Protein AF-A0A7V3FSL2-F1 (afdb_monomer_lite)

Sequence (256 aa):
MKLTPLDIHHKEFRHSLRGYAEEEVDQFLDEVADEFERLFKENIDLSERLEAANQKVNEFELQRQTINNTLMAAQRSAEDITERAGKEAADVLREAETKAKEIIHNALSKKQQVANELIRIKQAEEQFRASYRTLLEGNLRSISEVSLPADVDVLLGETNEGVVGDVSVRPTAEPVYTAPVPAPVAAPEPQAAEPTGAGEPEQGAQATTVSSVAFGEVAEPELPAGVTLVEPSEFSLPTFEVLGERDEDDEIEEID

Radius of gyration: 61.78 Å; chains: 1; bounding box: 138×73×160 Å

Structure (mmCIF, N/CA/C/O backbone):
data_AF-A0A7V3FSL2-F1
#
_entry.id   AF-A0A7V3FSL2-F1
#
loop_
_atom_site.group_PDB
_atom_site.id
_atom_site.type_symbol
_atom_site.label_atom_id
_atom_site.label_alt_id
_atom_site.label_comp_id
_atom_site.label_asym_id
_atom_site.label_entity_id
_atom_site.label_seq_id
_atom_site.pdbx_PDB_ins_code
_atom_site.Cartn_x
_atom_site.Cartn_y
_atom_site.Cartn_z
_atom_site.occupancy
_atom_site.B_iso_or_equiv
_atom_site.auth_seq_id
_atom_site.auth_comp_id
_atom_site.auth_asym_id
_atom_site.auth_atom_id
_atom_site.pdbx_PDB_model_num
ATOM 1 N N . MET A 1 1 ? -29.396 6.975 50.760 1.00 55.56 1 MET A N 1
ATOM 2 C CA . MET A 1 1 ? -30.808 6.739 51.153 1.00 55.56 1 MET A CA 1
ATOM 3 C C . MET A 1 1 ? -31.104 7.461 52.465 1.00 55.56 1 MET A C 1
ATOM 5 O O . MET A 1 1 ? -30.155 7.851 53.130 1.00 55.56 1 MET A O 1
ATOM 9 N N . LYS A 1 2 ? -32.384 7.689 52.805 1.00 69.38 2 LYS A N 1
ATOM 10 C CA . LYS A 1 2 ? -32.812 8.393 54.037 1.00 69.38 2 LYS A CA 1
ATOM 11 C C . LYS A 1 2 ? -33.098 7.471 55.236 1.00 69.38 2 LYS A C 1
ATOM 13 O O . LYS A 1 2 ? -33.299 7.993 56.323 1.00 69.38 2 LYS A O 1
ATOM 18 N N . LEU A 1 3 ? -33.142 6.154 55.031 1.00 77.69 3 LEU A N 1
ATOM 19 C CA . LEU A 1 3 ? -33.383 5.139 56.059 1.00 77.69 3 LEU A CA 1
ATOM 20 C C . LEU A 1 3 ? -32.569 3.884 55.707 1.00 77.69 3 LEU A C 1
ATOM 22 O O . LEU A 1 3 ? -32.468 3.549 54.523 1.00 77.69 3 LEU A O 1
ATOM 26 N N . THR A 1 4 ? -32.005 3.218 56.707 1.00 86.62 4 THR A N 1
ATOM 27 C CA . THR A 1 4 ? -31.310 1.925 56.605 1.00 86.62 4 THR A CA 1
ATOM 28 C C . THR A 1 4 ? -32.108 0.830 57.327 1.00 86.62 4 THR A C 1
ATOM 30 O O . THR A 1 4 ? -32.931 1.165 58.178 1.00 86.62 4 THR A O 1
ATOM 33 N N . PRO A 1 5 ? -31.880 -0.468 57.046 1.00 86.75 5 PRO A N 1
ATOM 34 C CA . PRO A 1 5 ? -32.514 -1.556 57.806 1.00 86.75 5 PRO A CA 1
ATOM 35 C C . PRO A 1 5 ? -32.271 -1.429 59.320 1.00 86.75 5 PRO A C 1
ATOM 37 O O . PRO A 1 5 ? -33.170 -1.624 60.133 1.00 86.75 5 PRO A O 1
ATOM 40 N N . LEU A 1 6 ? -31.073 -0.972 59.695 1.00 86.69 6 LEU A N 1
ATOM 41 C CA . LEU A 1 6 ? -30.692 -0.714 61.082 1.00 86.69 6 LEU A CA 1
ATOM 42 C C . LEU A 1 6 ? -31.503 0.429 61.715 1.00 86.69 6 LEU A C 1
ATOM 44 O O . LEU A 1 6 ? -31.787 0.394 62.910 1.00 86.69 6 LEU A O 1
ATOM 48 N N . ASP A 1 7 ? -31.890 1.434 60.926 1.00 88.62 7 ASP A N 1
ATOM 49 C CA . ASP A 1 7 ? -32.750 2.529 61.387 1.00 88.62 7 ASP A CA 1
ATOM 50 C C . ASP A 1 7 ? -34.205 2.079 61.596 1.00 88.62 7 ASP A C 1
ATOM 52 O O . ASP A 1 7 ? -34.934 2.743 62.331 1.00 88.62 7 ASP A O 1
ATOM 56 N N . ILE A 1 8 ? -34.632 0.987 60.946 1.00 88.12 8 ILE A N 1
ATOM 57 C CA . ILE A 1 8 ? -35.964 0.384 61.120 1.00 88.12 8 ILE A CA 1
ATOM 58 C C . ILE A 1 8 ? -35.997 -0.414 62.428 1.00 88.12 8 ILE A C 1
ATOM 60 O O . ILE A 1 8 ? -36.906 -0.201 63.224 1.00 88.12 8 ILE A O 1
ATOM 64 N N . HIS A 1 9 ? -34.969 -1.224 62.709 1.00 84.94 9 HIS A N 1
ATOM 65 C CA . HIS A 1 9 ? -34.866 -1.974 63.972 1.00 84.94 9 HIS A CA 1
ATOM 66 C C . HIS A 1 9 ? -34.793 -1.082 65.216 1.00 84.94 9 HIS A C 1
ATOM 68 O O . HIS A 1 9 ? -35.357 -1.412 66.252 1.00 84.94 9 HIS A O 1
ATOM 74 N N . HIS A 1 10 ? -34.104 0.058 65.140 1.00 86.44 10 HIS A N 1
ATOM 75 C CA . HIS A 1 10 ? -33.972 0.972 66.281 1.00 86.44 10 HIS A CA 1
ATOM 76 C C . HIS A 1 10 ? -35.087 2.028 66.340 1.00 86.44 10 HIS A C 1
ATOM 78 O O . HIS A 1 10 ? -34.942 3.058 67.009 1.00 86.44 10 HIS A O 1
ATOM 84 N N . LYS A 1 11 ? -36.183 1.842 65.595 1.00 87.81 11 LYS A N 1
ATOM 85 C CA . LYS A 1 11 ? -37.234 2.850 65.498 1.00 87.81 11 LYS A CA 1
ATOM 86 C C . LYS A 1 11 ? -38.190 2.784 66.685 1.00 87.81 11 LYS A C 1
ATOM 88 O O . LYS A 1 11 ? -39.127 2.002 66.695 1.00 87.81 11 LYS A O 1
ATOM 93 N N . GLU A 1 12 ? -38.036 3.710 67.625 1.00 85.38 12 GLU A N 1
ATOM 94 C CA . GLU A 1 12 ? -38.987 3.860 68.732 1.00 85.38 12 GLU A CA 1
ATOM 95 C C . GLU A 1 12 ? -40.171 4.776 68.369 1.00 85.38 12 GLU A C 1
ATOM 97 O O . GLU A 1 12 ? -40.003 5.873 67.810 1.00 85.38 12 GLU A O 1
ATOM 102 N N . PHE A 1 13 ? -41.385 4.351 68.732 1.00 87.56 13 PHE A N 1
ATOM 103 C CA . PHE A 1 13 ? -42.614 5.138 68.595 1.00 87.56 13 PHE A CA 1
ATOM 104 C C . PHE A 1 13 ? -43.101 5.670 69.950 1.00 87.56 13 PHE A C 1
ATOM 106 O O . PHE A 1 13 ? -42.832 5.116 71.008 1.00 87.56 13 PHE A O 1
ATOM 113 N N . ARG A 1 14 ? -43.849 6.782 69.935 1.00 85.81 14 ARG A N 1
ATOM 114 C CA . ARG A 1 14 ? -44.454 7.351 71.152 1.00 85.81 14 ARG A CA 1
ATOM 115 C C . ARG A 1 14 ? -45.755 6.624 71.499 1.00 85.81 14 ARG A C 1
ATOM 117 O O . ARG A 1 14 ? -46.610 6.476 70.629 1.00 85.81 14 ARG A O 1
ATOM 124 N N . HIS A 1 15 ? -45.958 6.291 72.774 1.00 82.38 15 HIS A N 1
ATOM 125 C CA . HIS A 1 15 ? -47.220 5.709 73.243 1.00 82.38 15 HIS A CA 1
ATOM 126 C C . HIS A 1 15 ? -48.387 6.713 73.213 1.00 82.38 15 HIS A C 1
ATOM 128 O O . HIS A 1 15 ? -48.239 7.898 73.517 1.00 82.38 15 HIS A O 1
ATOM 134 N N . SER A 1 16 ? -49.575 6.211 72.875 1.00 85.81 16 SER A N 1
ATOM 135 C CA . SER A 1 16 ? -50.834 6.953 72.741 1.00 85.81 16 SER A CA 1
ATOM 136 C C . SER A 1 16 ? -51.972 6.151 73.386 1.00 85.81 16 SER A C 1
ATOM 138 O O . SER A 1 16 ? -51.994 4.930 73.274 1.00 85.81 16 SER A O 1
ATOM 140 N N . LEU A 1 17 ? -52.950 6.819 74.021 1.00 76.94 17 LEU A N 1
ATOM 141 C CA . LEU A 1 17 ? -54.102 6.179 74.698 1.00 76.94 17 LEU A CA 1
ATOM 142 C C . LEU A 1 17 ? -54.992 5.325 73.763 1.00 76.94 17 LEU A C 1
ATOM 144 O O . LEU A 1 17 ? -55.813 4.540 74.232 1.00 76.94 17 LEU A O 1
ATOM 148 N N . ARG A 1 18 ? -54.850 5.498 72.446 1.00 81.06 18 ARG A N 1
ATOM 149 C CA . ARG A 1 18 ? -55.372 4.627 71.384 1.00 81.06 18 ARG A CA 1
ATOM 150 C C . ARG A 1 18 ? -54.268 4.479 70.339 1.00 81.06 18 ARG A C 1
ATOM 152 O O . ARG A 1 18 ? -53.859 5.481 69.751 1.00 81.06 18 ARG A O 1
ATOM 159 N N . GLY A 1 19 ? -53.783 3.265 70.123 1.00 83.75 19 GLY A N 1
ATOM 160 C CA 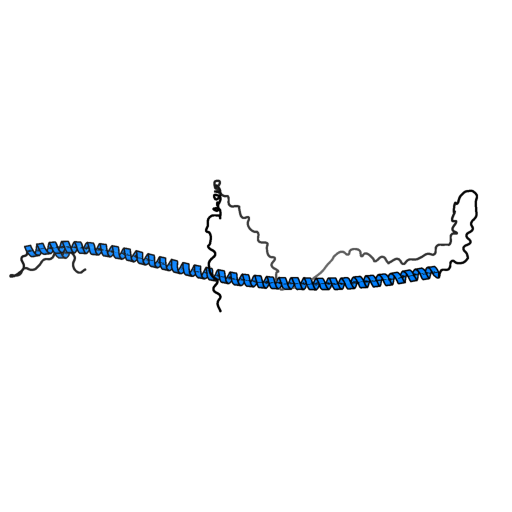. GLY A 1 19 ? -52.679 2.969 69.212 1.00 83.75 19 GLY A CA 1
ATOM 161 C C . GLY A 1 19 ? -52.743 1.530 68.711 1.00 83.75 19 GLY A C 1
ATOM 162 O O . GLY A 1 19 ? -53.615 0.769 69.131 1.00 83.75 19 GLY A O 1
ATOM 163 N N . TYR A 1 20 ? -51.840 1.194 67.794 1.00 87.25 20 TYR A N 1
ATOM 164 C CA . TYR A 1 20 ? -51.630 -0.182 67.348 1.00 87.25 20 TYR A CA 1
ATOM 165 C C . TYR A 1 20 ? -51.013 -1.025 68.474 1.00 87.25 20 TYR A C 1
ATOM 167 O O . TYR A 1 20 ? -50.424 -0.473 69.405 1.00 87.25 20 TYR A O 1
ATOM 175 N N . ALA A 1 21 ? -51.182 -2.346 68.403 1.00 88.12 21 ALA A N 1
ATOM 176 C CA . ALA A 1 21 ? -50.550 -3.268 69.337 1.00 88.12 21 ALA A CA 1
ATOM 177 C C . ALA A 1 21 ? -49.036 -3.297 69.086 1.00 88.12 21 ALA A C 1
ATOM 179 O O . ALA A 1 21 ? -48.608 -3.525 67.961 1.00 88.12 21 ALA A O 1
ATOM 180 N N . GLU A 1 22 ? -48.246 -3.045 70.128 1.00 87.44 22 GLU A N 1
ATOM 181 C CA . GLU A 1 22 ? -46.783 -2.939 70.045 1.00 87.44 22 GLU A CA 1
ATOM 182 C C . GLU A 1 22 ? -46.145 -4.242 69.545 1.00 87.44 22 GLU A C 1
ATOM 184 O O . GLU A 1 22 ? -45.406 -4.205 68.573 1.00 87.44 22 GLU A O 1
ATOM 189 N N . GLU A 1 23 ? -46.557 -5.396 70.085 1.00 87.69 23 GLU A N 1
ATOM 190 C CA . GLU A 1 23 ? -46.055 -6.716 69.664 1.00 87.69 23 GLU A CA 1
ATOM 191 C C . GLU A 1 23 ? -46.292 -7.010 68.169 1.00 87.69 23 GLU A C 1
ATOM 193 O O . GLU A 1 23 ? -45.406 -7.531 67.495 1.00 87.69 23 GLU A O 1
ATOM 198 N N . GLU A 1 24 ? -47.465 -6.659 67.625 1.00 90.62 24 GLU A N 1
ATOM 199 C CA . GLU A 1 24 ? -47.762 -6.860 66.196 1.00 90.62 24 GLU A CA 1
ATOM 200 C C . GLU A 1 24 ? -46.972 -5.889 65.305 1.00 90.62 24 GLU A C 1
ATOM 202 O O . GLU A 1 24 ? -46.566 -6.248 64.199 1.00 90.62 24 GLU A O 1
ATOM 207 N N . VAL A 1 25 ? -46.759 -4.654 65.773 1.00 90.94 25 VAL A N 1
ATOM 208 C CA . VAL A 1 25 ? -45.970 -3.649 65.049 1.00 90.94 25 VAL A CA 1
ATOM 209 C C . VAL A 1 25 ? -44.497 -4.038 65.030 1.00 90.94 25 VAL A C 1
ATOM 211 O O . VAL A 1 25 ? -43.890 -3.952 63.968 1.00 90.94 25 VAL A O 1
ATOM 214 N N . ASP A 1 26 ? -43.944 -4.494 66.152 1.00 88.25 26 ASP A N 1
ATOM 215 C CA . ASP A 1 26 ? -42.550 -4.929 66.249 1.00 88.25 26 ASP A CA 1
ATOM 216 C C . ASP A 1 26 ? -42.292 -6.137 65.344 1.00 88.25 26 ASP A C 1
ATOM 218 O O . ASP A 1 26 ? -41.362 -6.113 64.541 1.00 88.25 26 ASP A O 1
ATOM 222 N N . GLN A 1 27 ? -43.178 -7.141 65.368 1.00 91.81 27 GLN A N 1
ATOM 223 C CA . GLN A 1 27 ? -43.065 -8.302 64.484 1.00 91.81 27 GLN A CA 1
ATOM 224 C C . GLN A 1 27 ? -43.118 -7.907 62.998 1.00 91.81 27 GLN A C 1
ATOM 226 O O . GLN A 1 27 ? -42.348 -8.420 62.188 1.00 91.81 27 GLN A O 1
ATOM 231 N N . PHE A 1 28 ? -43.990 -6.963 62.633 1.00 93.06 28 PHE A N 1
ATOM 232 C CA . PHE A 1 28 ? -44.035 -6.436 61.271 1.00 93.06 28 PHE A CA 1
ATOM 233 C C . PHE A 1 28 ? -42.776 -5.631 60.915 1.00 93.06 28 PHE A C 1
ATOM 235 O O . PHE A 1 28 ? -42.295 -5.718 59.787 1.00 93.06 28 PHE A O 1
ATOM 242 N N . LEU A 1 29 ? -42.229 -4.839 61.843 1.00 92.00 29 LEU A N 1
ATOM 243 C CA . LEU A 1 29 ? -40.997 -4.087 61.609 1.00 92.00 29 LEU A CA 1
ATOM 244 C C . LEU A 1 29 ? -39.785 -4.994 61.413 1.00 92.00 29 LEU A C 1
ATOM 246 O O . LEU A 1 29 ? -38.956 -4.660 60.570 1.00 92.00 29 LEU A O 1
ATOM 250 N N . ASP A 1 30 ? -39.701 -6.114 62.130 1.00 90.62 30 ASP A N 1
ATOM 251 C CA . ASP A 1 30 ? -38.656 -7.120 61.925 1.00 90.62 30 ASP A CA 1
ATOM 252 C C . ASP A 1 30 ? -38.750 -7.719 60.511 1.00 90.62 30 ASP A C 1
ATOM 254 O O . ASP A 1 30 ? -37.768 -7.708 59.769 1.00 90.62 30 ASP A O 1
ATOM 258 N N . GLU A 1 31 ? -39.948 -8.129 60.070 1.00 93.81 31 GLU A N 1
ATOM 259 C CA . GLU A 1 31 ? -40.166 -8.627 58.701 1.00 93.81 31 GLU A CA 1
ATOM 260 C C . GLU A 1 31 ? -39.818 -7.574 57.632 1.00 93.81 31 GLU A C 1
ATOM 262 O O . GLU A 1 31 ? -39.204 -7.881 56.605 1.00 93.81 31 GLU A O 1
ATOM 267 N N . VAL A 1 32 ? -40.190 -6.310 57.866 1.00 94.19 32 VAL A N 1
ATOM 268 C CA . VAL A 1 32 ? -39.861 -5.197 56.966 1.00 94.19 32 VAL A CA 1
ATOM 269 C C . VAL A 1 32 ? -38.359 -4.920 56.956 1.00 94.19 32 VAL A C 1
ATOM 271 O O . VAL A 1 32 ? -37.816 -4.635 55.889 1.00 94.19 32 VAL A O 1
ATOM 274 N N . ALA A 1 33 ? -37.681 -4.978 58.103 1.00 91.94 33 ALA A N 1
ATOM 275 C CA . ALA A 1 33 ? -36.244 -4.757 58.204 1.00 91.94 33 ALA A CA 1
ATOM 276 C C . ALA A 1 33 ? -35.460 -5.843 57.453 1.00 91.94 33 ALA A C 1
ATOM 278 O O . ALA A 1 33 ? -34.590 -5.498 56.649 1.00 91.94 33 ALA A O 1
ATOM 279 N N . ASP A 1 34 ? -35.828 -7.115 57.630 1.00 93.06 34 ASP A N 1
ATOM 280 C CA . ASP A 1 34 ? -35.227 -8.259 56.937 1.00 93.06 34 ASP A CA 1
ATOM 281 C C . ASP A 1 34 ? -35.384 -8.146 55.414 1.00 93.06 34 ASP A C 1
ATOM 283 O O . ASP A 1 34 ? -34.417 -8.270 54.651 1.00 93.06 34 ASP A O 1
ATOM 287 N N . GLU A 1 35 ? -36.599 -7.853 54.944 1.00 94.69 35 GLU A N 1
ATOM 288 C CA . GLU A 1 35 ? -36.875 -7.711 53.514 1.00 94.69 35 GLU A CA 1
ATOM 289 C C . GLU A 1 35 ? -36.186 -6.469 52.926 1.00 94.69 35 GLU A C 1
ATOM 291 O O . GLU A 1 35 ? -35.676 -6.496 51.800 1.00 94.69 35 GLU A O 1
ATOM 296 N N . PHE A 1 36 ? -36.100 -5.377 53.693 1.00 93.75 36 PHE A N 1
ATOM 297 C CA . PHE A 1 36 ? -35.377 -4.179 53.279 1.00 93.75 36 PHE A CA 1
ATOM 298 C C . PHE A 1 36 ? -33.865 -4.424 53.211 1.00 93.75 36 PHE A C 1
ATOM 300 O O . PHE A 1 36 ? -33.221 -3.943 52.279 1.00 93.75 36 PHE A O 1
ATOM 307 N N . GLU A 1 37 ? -33.289 -5.208 54.128 1.00 92.56 37 GLU A N 1
ATOM 308 C CA . GLU A 1 37 ? -31.889 -5.637 54.055 1.00 92.56 37 GLU A CA 1
ATOM 309 C C . GLU A 1 37 ? -31.639 -6.518 52.825 1.00 92.56 37 GLU A C 1
ATOM 311 O O . GLU A 1 37 ? -30.655 -6.306 52.106 1.00 92.56 37 GLU A O 1
ATOM 316 N N . ARG A 1 38 ? -32.544 -7.463 52.534 1.00 95.31 38 ARG A N 1
ATOM 317 C CA . ARG A 1 38 ? -32.481 -8.304 51.330 1.00 95.31 38 ARG A CA 1
ATOM 318 C C . ARG A 1 38 ? -32.461 -7.454 50.060 1.00 95.31 38 ARG A C 1
ATOM 320 O O . ARG A 1 38 ? -31.554 -7.605 49.240 1.00 95.31 38 ARG A O 1
ATOM 327 N N . LEU A 1 39 ? -33.417 -6.533 49.922 1.00 95.31 39 LEU A N 1
ATOM 328 C CA . LEU A 1 39 ? -33.505 -5.619 48.780 1.00 95.31 39 LEU A CA 1
ATOM 329 C C . LEU A 1 39 ? -32.294 -4.689 48.691 1.00 95.31 39 LEU A C 1
ATOM 331 O O . LEU A 1 39 ? -31.830 -4.388 47.593 1.00 95.31 39 LEU A O 1
ATOM 335 N N . PHE A 1 40 ? -31.761 -4.239 49.826 1.00 91.81 40 PHE A N 1
ATOM 336 C CA . PHE A 1 40 ? -30.582 -3.381 49.855 1.00 91.81 40 PHE A CA 1
ATOM 337 C C . PHE A 1 40 ? -29.336 -4.114 49.343 1.00 91.81 40 PHE A C 1
ATOM 339 O O . PHE A 1 40 ? -28.617 -3.575 48.501 1.00 91.81 40 PHE A O 1
ATOM 346 N N . LYS A 1 41 ? -29.110 -5.360 49.780 1.00 93.75 41 LYS A N 1
ATOM 347 C CA . LYS A 1 41 ? -28.019 -6.207 49.267 1.00 93.75 41 LYS A CA 1
ATOM 348 C C . LYS A 1 41 ? -28.176 -6.496 47.776 1.00 93.75 41 LYS A C 1
ATOM 350 O O . LYS A 1 41 ? -27.209 -6.376 47.030 1.00 93.75 41 LYS A O 1
ATOM 355 N N . GLU A 1 42 ? -29.389 -6.829 47.337 1.00 96.56 42 GLU A N 1
ATOM 356 C CA . GLU A 1 42 ? -29.687 -7.068 45.921 1.00 96.56 42 GLU A CA 1
ATOM 357 C C . GLU A 1 42 ? -29.452 -5.807 45.074 1.00 96.56 42 GLU A C 1
ATOM 359 O O . GLU A 1 42 ? -28.882 -5.888 43.990 1.00 96.56 42 GLU A O 1
ATOM 364 N N . ASN A 1 43 ? -29.813 -4.624 45.582 1.00 95.50 43 ASN A N 1
ATOM 365 C CA . ASN A 1 43 ? -29.569 -3.360 44.893 1.00 95.50 43 ASN A CA 1
ATOM 366 C C . ASN A 1 43 ? -28.072 -3.066 44.723 1.00 95.50 43 ASN A C 1
ATOM 368 O O . ASN A 1 43 ? -27.670 -2.611 43.654 1.00 95.50 43 ASN A O 1
ATOM 372 N N . ILE A 1 44 ? -27.256 -3.356 45.743 1.00 94.94 44 ILE A N 1
ATOM 373 C CA . ILE A 1 44 ? -25.797 -3.208 45.662 1.00 94.94 44 ILE A CA 1
ATOM 374 C C . ILE A 1 44 ? -25.222 -4.159 44.608 1.00 94.94 44 ILE A C 1
ATOM 376 O O . ILE A 1 44 ? -24.539 -3.694 43.701 1.00 94.94 44 ILE A O 1
ATOM 380 N N . ASP A 1 45 ? -25.552 -5.454 44.662 1.00 97.31 45 ASP A N 1
ATOM 381 C CA . ASP A 1 45 ? -25.063 -6.446 43.689 1.00 97.31 45 ASP A CA 1
ATOM 382 C C . ASP A 1 45 ? -25.500 -6.098 42.253 1.00 97.31 45 ASP A C 1
ATOM 384 O O . ASP A 1 45 ? -24.699 -6.123 41.318 1.00 97.31 45 ASP A O 1
ATOM 388 N N . LEU A 1 46 ? -26.755 -5.682 42.060 1.00 97.81 46 LEU A N 1
ATOM 389 C CA . LEU A 1 46 ? -27.236 -5.212 40.760 1.00 97.81 46 LEU A CA 1
ATOM 390 C C . LEU A 1 46 ? -26.496 -3.955 40.287 1.00 97.81 46 LEU A C 1
ATOM 392 O O . LEU A 1 46 ? -26.172 -3.859 39.102 1.00 97.81 46 LEU A O 1
ATOM 396 N N . SER A 1 47 ? -26.218 -3.006 41.184 1.00 97.50 47 SER A N 1
ATOM 397 C CA . SER A 1 47 ? -25.466 -1.791 40.859 1.00 97.50 47 SER A CA 1
ATOM 398 C C . SER A 1 47 ? -24.031 -2.115 40.442 1.00 97.50 47 SER A C 1
ATOM 400 O O . SER A 1 47 ? -23.565 -1.595 39.430 1.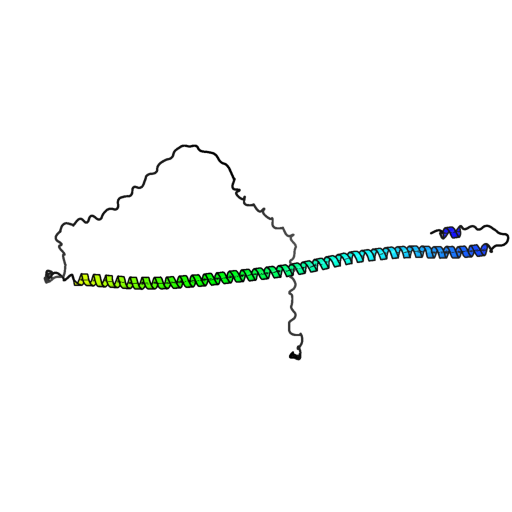00 97.50 47 SER A O 1
ATOM 402 N N . GLU A 1 48 ? -23.349 -3.005 41.163 1.00 97.75 48 GLU A N 1
ATOM 403 C CA . GLU A 1 48 ? -21.990 -3.450 40.833 1.00 97.75 48 GLU A CA 1
ATOM 404 C C . GLU A 1 48 ? -21.949 -4.168 39.478 1.00 97.75 48 GLU A C 1
ATOM 406 O O . GLU A 1 48 ? -21.090 -3.890 38.637 1.00 97.75 48 GLU A O 1
ATOM 411 N N . ARG A 1 49 ? -22.919 -5.050 39.208 1.00 97.94 49 ARG A N 1
ATOM 412 C CA . ARG A 1 49 ? -23.038 -5.728 37.908 1.00 97.94 49 ARG A CA 1
ATOM 413 C C . ARG A 1 49 ? -23.305 -4.751 36.771 1.00 97.94 49 ARG A C 1
ATOM 415 O O . ARG A 1 49 ? -22.740 -4.915 35.691 1.00 97.94 49 ARG A O 1
ATOM 422 N N . LEU A 1 50 ? -24.161 -3.757 36.998 1.00 98.31 50 LEU A N 1
ATOM 423 C CA . LEU A 1 50 ? -24.467 -2.719 36.018 1.00 98.31 50 LEU A CA 1
ATOM 424 C C . LEU A 1 50 ? -23.224 -1.881 35.714 1.00 98.31 50 LEU A C 1
ATOM 426 O O . LEU A 1 50 ? -22.937 -1.612 34.549 1.00 98.31 50 LEU A O 1
ATOM 430 N N . GLU A 1 51 ? -22.453 -1.518 36.737 1.00 98.12 51 GLU A N 1
ATOM 431 C CA . GLU A 1 51 ? -21.200 -0.791 36.563 1.00 98.12 51 GLU A CA 1
ATOM 432 C C . GLU A 1 51 ? -20.171 -1.619 35.780 1.00 98.12 51 GLU A C 1
ATOM 434 O O . GLU A 1 51 ? -19.623 -1.138 34.787 1.00 98.12 51 GLU A O 1
ATOM 439 N N . ALA A 1 52 ? -19.982 -2.893 36.135 1.00 97.88 52 ALA A N 1
ATOM 440 C CA . ALA A 1 52 ? -19.087 -3.798 35.416 1.00 97.88 52 ALA A CA 1
ATOM 441 C C . ALA A 1 52 ? -19.519 -4.025 33.954 1.00 97.88 52 ALA A C 1
ATOM 443 O O . ALA A 1 52 ? -18.680 -4.093 33.052 1.00 97.88 52 ALA A O 1
ATOM 444 N N . ALA A 1 53 ? -20.825 -4.132 33.694 1.00 97.81 53 ALA A N 1
ATOM 445 C CA . ALA A 1 53 ? -21.358 -4.256 32.340 1.00 97.81 53 ALA A CA 1
ATOM 446 C C . ALA A 1 53 ? -21.111 -2.981 31.522 1.00 97.81 53 ALA A C 1
ATOM 448 O O . ALA A 1 53 ? -20.634 -3.067 30.391 1.00 97.81 53 ALA A O 1
ATOM 449 N N . ASN A 1 54 ? -21.356 -1.806 32.104 1.00 98.06 54 ASN A N 1
ATOM 450 C CA . ASN A 1 54 ? -21.100 -0.524 31.449 1.00 98.06 54 ASN A CA 1
ATOM 451 C C . ASN A 1 54 ? -19.613 -0.321 31.138 1.00 98.06 54 ASN A C 1
ATOM 453 O O . ASN A 1 54 ? -19.275 0.152 30.055 1.00 98.06 54 ASN A O 1
ATOM 457 N N . GLN A 1 55 ? -18.715 -0.724 32.040 1.00 98.12 55 GLN A N 1
ATOM 458 C CA . GLN A 1 55 ? -17.273 -0.684 31.784 1.00 98.12 55 GLN A CA 1
ATOM 459 C C . GLN A 1 55 ? -16.890 -1.540 30.568 1.00 98.12 55 GLN A C 1
ATOM 461 O O . GLN A 1 55 ? -16.173 -1.061 29.691 1.00 98.12 55 GLN A O 1
ATOM 466 N N . LYS A 1 56 ? -17.428 -2.762 30.458 1.00 98.06 56 LYS A N 1
ATOM 467 C CA . LYS A 1 56 ? -17.199 -3.628 29.287 1.00 98.06 56 LYS A CA 1
ATOM 468 C C . LYS A 1 56 ? -17.758 -3.036 27.998 1.00 98.06 56 LYS A C 1
ATOM 470 O O . LYS A 1 56 ? -17.112 -3.128 26.961 1.00 98.06 56 LYS A O 1
ATOM 475 N N . VAL A 1 57 ? -18.946 -2.431 28.046 1.00 98.31 57 VAL A N 1
ATOM 476 C CA . VAL A 1 57 ? -19.528 -1.756 26.876 1.00 98.31 57 VAL A CA 1
ATOM 477 C C . VAL A 1 57 ? -18.608 -0.634 26.403 1.00 98.31 57 VAL A C 1
ATOM 479 O O . VAL A 1 57 ? -18.269 -0.600 25.225 1.00 98.31 57 VAL A O 1
ATOM 482 N N . ASN A 1 58 ? -18.127 0.212 27.314 1.00 97.88 58 ASN A N 1
ATOM 483 C CA . ASN A 1 58 ? -17.199 1.292 26.974 1.00 97.88 58 ASN A CA 1
ATOM 484 C C . ASN A 1 58 ? -15.888 0.761 26.372 1.00 97.88 58 ASN A C 1
ATOM 486 O O . ASN A 1 58 ? -15.373 1.325 25.406 1.00 97.88 58 ASN A O 1
ATOM 490 N N . GLU A 1 59 ? -15.355 -0.341 26.906 1.00 98.12 59 GLU A N 1
ATOM 491 C CA . GLU A 1 59 ? -14.167 -0.994 26.352 1.00 98.12 59 GLU A CA 1
ATOM 492 C C . GLU A 1 59 ? -14.415 -1.493 24.921 1.00 98.12 59 GLU A C 1
ATOM 494 O O . GLU A 1 59 ? -13.622 -1.212 24.019 1.00 98.12 59 GLU A O 1
ATOM 499 N N . PHE A 1 60 ? -15.538 -2.175 24.678 1.00 98.25 60 PHE A N 1
ATOM 500 C CA . PHE A 1 60 ? -15.897 -2.639 23.339 1.00 98.25 60 PHE A CA 1
ATOM 501 C C . PHE A 1 60 ? -16.151 -1.489 22.366 1.00 98.25 60 PHE A C 1
ATOM 503 O O . PHE A 1 60 ? -15.792 -1.593 21.193 1.00 98.25 60 PHE A O 1
ATOM 510 N N . GLU A 1 61 ? -16.731 -0.381 22.820 1.00 98.06 61 GLU A N 1
ATOM 511 C CA . GLU A 1 61 ? -16.904 0.808 21.989 1.00 98.06 61 GLU A CA 1
ATOM 512 C C . GLU A 1 61 ? -15.561 1.413 21.577 1.00 98.06 61 GLU A C 1
ATOM 514 O O . GLU A 1 61 ? -15.374 1.716 20.395 1.00 98.06 61 GLU A O 1
ATOM 519 N N . LEU A 1 62 ? -14.605 1.505 22.506 1.00 97.81 62 LEU A N 1
ATOM 520 C CA . LEU A 1 62 ? -13.250 1.975 22.223 1.00 97.81 62 LEU A CA 1
ATOM 521 C C . LEU A 1 62 ? -12.511 1.036 21.256 1.00 97.81 62 LEU A C 1
ATOM 523 O O . LEU A 1 62 ? -11.884 1.493 20.294 1.00 97.81 62 LEU A O 1
ATOM 527 N N . GLN A 1 63 ? -12.605 -0.278 21.473 1.00 98.00 63 GLN A N 1
ATOM 528 C CA . GLN A 1 63 ? -12.024 -1.276 20.571 1.00 98.00 63 GLN A CA 1
ATOM 529 C C . GLN A 1 63 ? -12.643 -1.176 19.173 1.00 98.00 63 GLN A C 1
ATOM 531 O O . GLN A 1 63 ? -11.918 -1.128 18.179 1.00 98.00 63 GLN A O 1
ATOM 536 N N . ARG A 1 64 ? -13.972 -1.060 19.076 1.00 97.69 64 ARG A N 1
ATOM 537 C CA . ARG A 1 64 ? -14.683 -0.890 17.803 1.00 97.69 64 ARG A CA 1
ATOM 538 C C . ARG A 1 64 ? -14.255 0.388 17.087 1.00 97.69 64 ARG A C 1
ATOM 540 O O . ARG A 1 64 ? -14.044 0.353 15.877 1.00 97.69 64 ARG A O 1
ATOM 547 N N . GLN A 1 65 ? -14.105 1.498 17.808 1.00 97.81 65 GLN A N 1
ATOM 548 C CA . GLN A 1 65 ? -13.630 2.755 17.233 1.00 97.81 65 GLN A CA 1
ATOM 549 C C . GLN A 1 65 ? -12.199 2.618 16.704 1.00 97.81 65 GLN A C 1
ATOM 551 O O . GLN A 1 65 ? -11.905 3.069 15.599 1.00 97.81 65 GLN A O 1
ATOM 556 N N . THR A 1 66 ? -11.326 1.946 17.454 1.00 97.94 66 THR A N 1
ATOM 557 C CA . THR A 1 66 ? -9.945 1.673 17.035 1.00 97.94 66 THR A CA 1
ATOM 558 C C . THR A 1 66 ? -9.919 0.832 15.762 1.00 97.94 66 THR A C 1
ATOM 560 O O . THR A 1 66 ? -9.292 1.233 14.788 1.00 97.94 66 THR A O 1
ATOM 563 N N . ILE A 1 67 ? -10.668 -0.275 15.724 1.00 97.75 67 ILE A N 1
ATOM 564 C CA . ILE A 1 67 ? -10.770 -1.143 14.542 1.00 97.75 67 ILE A CA 1
ATOM 565 C C . ILE A 1 67 ? -11.309 -0.365 13.341 1.00 97.75 67 ILE A C 1
ATOM 567 O O . ILE A 1 67 ? -10.765 -0.484 12.247 1.00 97.75 67 ILE A O 1
ATOM 571 N N . ASN A 1 68 ? -12.349 0.452 13.528 1.00 98.00 68 ASN A N 1
ATOM 572 C CA . ASN A 1 68 ? -12.918 1.254 12.449 1.00 98.00 68 ASN A CA 1
ATOM 573 C C . ASN A 1 68 ? -11.899 2.263 11.894 1.00 98.00 68 ASN A C 1
ATOM 575 O O . ASN A 1 68 ? -11.711 2.336 10.682 1.00 98.00 68 ASN A O 1
ATOM 579 N N . ASN A 1 69 ? -11.174 2.963 12.771 1.00 97.81 69 ASN A N 1
ATOM 580 C CA . ASN A 1 69 ? -10.111 3.887 12.377 1.00 97.81 69 ASN A CA 1
ATOM 581 C C . ASN A 1 69 ? -8.979 3.165 11.632 1.00 97.81 69 ASN A C 1
ATOM 583 O O . ASN A 1 69 ? -8.512 3.654 10.604 1.00 97.81 69 ASN A O 1
ATOM 587 N N . THR A 1 70 ? -8.553 1.995 12.116 1.00 98.00 70 THR A N 1
ATOM 588 C CA . THR A 1 70 ? -7.532 1.174 11.453 1.00 98.00 70 THR A CA 1
ATOM 589 C C . THR A 1 70 ? -8.013 0.683 10.092 1.00 98.00 70 THR A C 1
ATOM 591 O O . THR A 1 70 ? -7.248 0.742 9.134 1.00 98.00 70 THR A O 1
ATOM 594 N N . LEU A 1 71 ? -9.273 0.259 9.969 1.00 98.06 71 LEU A N 1
ATOM 595 C CA . LEU A 1 71 ? -9.850 -0.177 8.699 1.00 98.06 71 LEU A CA 1
ATOM 596 C C . LEU A 1 71 ? -9.909 0.974 7.691 1.00 98.06 71 LEU A C 1
ATOM 598 O O . LEU A 1 71 ? -9.500 0.802 6.547 1.00 98.06 71 LEU A O 1
ATOM 602 N N . MET A 1 72 ? -10.340 2.164 8.118 1.00 98.06 72 MET A N 1
ATOM 603 C CA . MET A 1 72 ? -10.330 3.353 7.264 1.00 98.06 72 MET A CA 1
ATOM 604 C C . MET A 1 72 ? -8.909 3.751 6.850 1.00 98.06 72 MET A C 1
ATOM 606 O O . MET A 1 72 ? -8.689 4.134 5.703 1.00 98.06 72 MET A O 1
ATOM 610 N N . ALA A 1 73 ? -7.937 3.660 7.759 1.00 98.00 73 ALA A N 1
ATOM 611 C CA . ALA A 1 73 ? -6.537 3.928 7.443 1.00 98.00 73 ALA A CA 1
ATOM 612 C C . ALA A 1 73 ? -5.976 2.903 6.445 1.00 98.00 73 ALA A C 1
ATOM 614 O O . ALA A 1 73 ? -5.296 3.286 5.496 1.00 98.00 73 ALA A O 1
ATOM 615 N N . ALA A 1 74 ? -6.295 1.618 6.621 1.00 98.06 74 ALA A N 1
ATOM 616 C CA . ALA A 1 74 ? -5.906 0.555 5.703 1.00 98.06 74 ALA A CA 1
ATOM 617 C C . ALA A 1 74 ? -6.539 0.745 4.318 1.00 98.06 74 ALA A C 1
ATOM 619 O O . ALA A 1 74 ? -5.836 0.630 3.319 1.00 98.06 74 ALA A O 1
ATOM 620 N N . GLN A 1 75 ? -7.826 1.103 4.256 1.00 97.62 75 GLN A N 1
ATOM 621 C CA . GLN A 1 75 ? -8.516 1.401 3.002 1.00 97.62 75 GLN A CA 1
ATOM 622 C C . GLN A 1 75 ? -7.863 2.581 2.273 1.00 97.62 75 GLN A C 1
ATOM 624 O O . GLN A 1 75 ? -7.509 2.443 1.107 1.00 97.62 75 GLN A O 1
ATOM 629 N N . ARG A 1 76 ? -7.629 3.705 2.963 1.00 97.75 76 ARG A N 1
ATOM 630 C CA . ARG A 1 76 ? -6.939 4.866 2.372 1.00 97.75 76 ARG A CA 1
ATOM 631 C C . ARG A 1 76 ? -5.536 4.515 1.888 1.00 97.75 76 ARG A C 1
ATOM 633 O O . ARG A 1 76 ? -5.139 4.934 0.814 1.00 97.75 76 ARG A O 1
ATOM 640 N N . SER A 1 77 ? -4.795 3.720 2.659 1.00 98.19 77 SER A N 1
ATOM 641 C CA . SER A 1 77 ? -3.465 3.251 2.261 1.00 98.19 77 SER A CA 1
ATOM 642 C C . SER A 1 77 ? -3.527 2.381 1.002 1.00 98.19 77 SER A C 1
ATOM 644 O O . SER A 1 77 ? -2.712 2.542 0.099 1.00 98.19 77 SER A O 1
ATOM 646 N N . ALA A 1 78 ? -4.511 1.483 0.907 1.00 98.31 78 ALA A N 1
ATOM 647 C CA . ALA A 1 78 ? -4.720 0.668 -0.284 1.00 98.31 78 ALA A CA 1
ATOM 648 C C . ALA A 1 78 ? -5.068 1.532 -1.507 1.00 98.31 78 ALA A C 1
ATOM 650 O O . ALA A 1 78 ? -4.467 1.353 -2.565 1.00 98.31 78 ALA A O 1
ATOM 651 N N . GLU A 1 79 ? -5.974 2.501 -1.353 1.00 97.81 79 GLU A N 1
ATOM 652 C CA . GLU A 1 79 ? -6.326 3.471 -2.398 1.00 97.81 79 GLU A CA 1
ATOM 653 C C . GLU A 1 79 ? -5.084 4.258 -2.858 1.00 97.81 79 GLU A C 1
ATOM 655 O O . GLU A 1 79 ? -4.769 4.255 -4.050 1.00 97.81 79 GLU A O 1
ATOM 660 N N . ASP A 1 80 ? -4.298 4.807 -1.927 1.00 98.06 80 ASP A N 1
ATOM 661 C CA . ASP A 1 80 ? -3.044 5.516 -2.213 1.00 98.06 80 ASP A CA 1
ATOM 662 C C . ASP A 1 80 ? -2.028 4.637 -2.963 1.00 98.06 80 ASP A C 1
ATOM 664 O O . ASP A 1 80 ? -1.362 5.104 -3.891 1.00 98.06 80 ASP A O 1
ATOM 668 N N . ILE A 1 81 ? -1.885 3.363 -2.578 1.00 98.31 81 ILE A N 1
ATOM 669 C CA . ILE A 1 81 ? -0.995 2.410 -3.259 1.00 98.31 81 ILE A CA 1
ATOM 670 C C . ILE A 1 81 ? -1.462 2.198 -4.699 1.00 98.31 81 ILE A C 1
ATOM 672 O O . ILE A 1 81 ? -0.643 2.265 -5.616 1.00 98.31 81 ILE A O 1
ATOM 676 N N . THR A 1 82 ? -2.762 1.979 -4.915 1.00 98.19 82 THR A N 1
ATOM 677 C CA . THR A 1 82 ? -3.302 1.777 -6.266 1.00 98.19 82 THR A CA 1
ATOM 678 C C . THR A 1 82 ? -3.165 3.024 -7.137 1.00 98.19 82 THR A C 1
ATOM 680 O O . THR A 1 82 ? -2.793 2.911 -8.305 1.00 98.19 82 THR A O 1
ATOM 683 N N . GLU A 1 83 ? -3.374 4.218 -6.576 1.00 98.31 83 GLU A N 1
ATOM 684 C CA . GLU A 1 83 ? -3.203 5.478 -7.300 1.00 98.31 83 GLU A CA 1
ATOM 685 C C . GLU A 1 83 ? -1.734 5.701 -7.686 1.00 98.31 83 GLU A C 1
ATOM 687 O O . GLU A 1 83 ? -1.438 6.055 -8.830 1.00 98.31 83 GLU A O 1
ATOM 692 N N . ARG A 1 84 ? -0.797 5.467 -6.757 1.00 98.12 84 ARG A N 1
ATOM 693 C CA . ARG A 1 84 ? 0.644 5.587 -7.027 1.00 98.12 84 ARG A CA 1
ATOM 694 C C . ARG A 1 84 ? 1.111 4.582 -8.069 1.00 98.12 84 ARG A C 1
ATOM 696 O O . ARG A 1 84 ? 1.776 4.989 -9.014 1.00 98.12 84 ARG A O 1
ATOM 703 N N . ALA A 1 85 ? 0.716 3.317 -7.939 1.00 98.31 85 ALA A N 1
ATOM 704 C CA . ALA A 1 85 ? 1.044 2.283 -8.914 1.00 98.31 85 ALA A CA 1
ATOM 705 C C . ALA A 1 85 ? 0.486 2.623 -10.305 1.00 98.31 85 ALA A C 1
ATOM 707 O O . ALA A 1 85 ? 1.177 2.445 -11.305 1.00 98.31 85 ALA A O 1
ATOM 708 N N . GLY A 1 86 ? -0.733 3.170 -10.378 1.00 98.25 86 GLY A N 1
ATOM 709 C CA . GLY A 1 86 ? -1.330 3.633 -11.631 1.00 98.25 86 GLY A CA 1
ATOM 710 C C . GLY A 1 86 ? -0.550 4.780 -12.281 1.00 98.25 86 GLY A C 1
ATOM 711 O O . GLY A 1 86 ? -0.286 4.738 -13.483 1.00 98.25 86 GLY A O 1
ATOM 712 N N . LYS A 1 87 ? -0.139 5.784 -11.494 1.00 98.38 87 LYS A N 1
ATOM 713 C CA . LYS A 1 87 ? 0.690 6.903 -11.980 1.00 98.38 87 LYS A CA 1
ATOM 714 C C . LYS A 1 87 ? 2.065 6.431 -12.444 1.00 98.38 87 LYS A C 1
ATOM 716 O O . LYS A 1 87 ? 2.475 6.767 -13.548 1.00 98.38 87 LYS A O 1
ATOM 721 N N . GLU A 1 88 ? 2.737 5.613 -11.641 1.00 98.25 88 GLU A N 1
ATOM 722 C CA . GLU A 1 88 ? 4.058 5.077 -11.970 1.00 98.25 88 GLU A CA 1
ATOM 723 C C . GLU A 1 88 ? 4.011 4.208 -13.231 1.00 98.25 88 GLU A C 1
ATOM 725 O O . GLU A 1 88 ? 4.841 4.372 -14.122 1.00 98.25 88 GLU A O 1
ATOM 730 N N . ALA A 1 89 ? 2.994 3.353 -13.377 1.00 98.50 89 ALA A N 1
ATOM 731 C CA . ALA A 1 89 ? 2.799 2.572 -14.593 1.00 98.50 89 ALA A CA 1
ATOM 732 C C . ALA A 1 89 ? 2.600 3.467 -15.828 1.00 98.50 89 ALA A C 1
ATOM 734 O O . ALA A 1 89 ? 3.198 3.214 -16.876 1.00 98.50 89 ALA A O 1
ATOM 735 N N . ALA A 1 90 ? 1.797 4.530 -15.714 1.00 98.06 90 ALA A N 1
ATOM 736 C CA . ALA A 1 90 ? 1.596 5.486 -16.801 1.00 98.06 90 ALA A CA 1
ATOM 737 C C . ALA A 1 90 ? 2.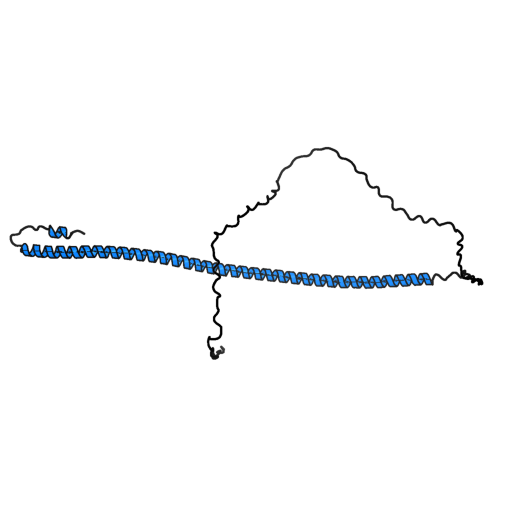894 6.227 -17.170 1.00 98.06 90 ALA A C 1
ATOM 739 O O . ALA A 1 90 ? 3.191 6.398 -18.355 1.00 98.06 90 ALA A O 1
ATOM 740 N N . ASP A 1 91 ? 3.693 6.618 -16.178 1.00 98.44 91 ASP A N 1
ATOM 741 C CA . ASP A 1 91 ? 4.982 7.274 -16.393 1.00 98.44 91 ASP A CA 1
ATOM 742 C C . ASP A 1 91 ? 5.992 6.340 -17.068 1.00 98.44 91 ASP A C 1
ATOM 744 O O . ASP A 1 91 ? 6.626 6.735 -18.051 1.00 98.44 91 ASP A O 1
ATOM 748 N N . VAL A 1 92 ? 6.083 5.085 -16.617 1.00 98.44 92 VAL A N 1
ATOM 749 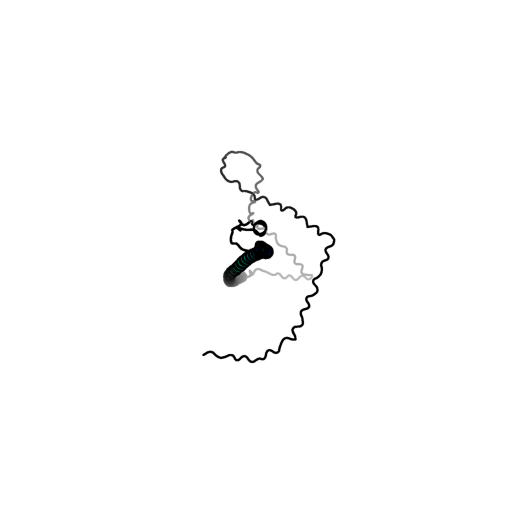C CA . VAL A 1 92 ? 6.937 4.056 -17.228 1.00 98.44 92 VAL A CA 1
ATOM 750 C C . VAL A 1 92 ? 6.537 3.810 -18.681 1.00 98.44 92 VAL A C 1
ATOM 752 O O . VAL A 1 92 ? 7.407 3.756 -19.552 1.00 98.44 92 VAL A O 1
ATOM 755 N N . LEU A 1 93 ? 5.236 3.707 -18.978 1.00 98.56 93 LEU A N 1
ATOM 756 C CA . LEU A 1 93 ? 4.753 3.562 -20.354 1.00 98.56 93 LEU A CA 1
ATOM 757 C C . LEU A 1 93 ? 5.144 4.769 -21.212 1.00 98.56 93 LEU A C 1
ATOM 759 O O . LEU A 1 93 ? 5.690 4.601 -22.303 1.00 98.56 93 LEU A O 1
ATOM 763 N N . ARG A 1 94 ? 4.944 5.990 -20.709 1.00 98.44 94 ARG A N 1
ATOM 764 C CA . ARG A 1 94 ? 5.298 7.221 -21.429 1.00 98.44 94 ARG A CA 1
ATOM 765 C C . ARG A 1 94 ? 6.804 7.325 -21.689 1.00 98.44 94 ARG A C 1
ATOM 767 O O . ARG A 1 94 ? 7.230 7.770 -22.761 1.00 98.44 94 ARG A O 1
ATOM 774 N N . GLU A 1 95 ? 7.621 6.926 -20.721 1.00 98.19 95 GLU A N 1
ATOM 775 C CA . GLU A 1 95 ? 9.075 6.885 -20.858 1.00 98.19 95 GLU A CA 1
ATOM 776 C C . GLU A 1 95 ? 9.506 5.826 -21.880 1.00 98.19 95 GLU A C 1
ATOM 778 O O . GLU A 1 95 ? 10.310 6.122 -22.769 1.00 98.19 95 GLU A O 1
ATOM 783 N N . ALA A 1 96 ? 8.932 4.623 -21.810 1.00 98.25 96 ALA A N 1
ATOM 784 C CA . ALA A 1 96 ? 9.191 3.543 -22.754 1.00 98.25 96 ALA A CA 1
ATOM 785 C C . ALA A 1 96 ? 8.819 3.943 -24.189 1.00 98.25 96 ALA A C 1
ATOM 787 O O . ALA A 1 96 ? 9.609 3.730 -25.109 1.00 98.25 96 ALA A O 1
ATOM 788 N N . GLU A 1 97 ? 7.674 4.598 -24.389 1.00 98.19 97 GLU A N 1
ATOM 789 C CA . GLU A 1 97 ? 7.272 5.131 -25.693 1.00 98.19 97 GLU A CA 1
ATOM 790 C C . GLU A 1 97 ? 8.251 6.181 -26.223 1.00 98.19 97 GLU A C 1
ATOM 792 O O . GLU A 1 97 ? 8.576 6.192 -27.412 1.00 98.19 97 GLU A O 1
ATOM 797 N N . THR A 1 98 ? 8.726 7.075 -25.354 1.00 98.50 98 THR A N 1
ATOM 798 C CA . THR A 1 98 ? 9.683 8.120 -25.737 1.00 98.50 98 THR A CA 1
ATOM 799 C C . THR A 1 98 ? 11.017 7.500 -26.147 1.00 98.50 98 THR A C 1
ATOM 801 O O . THR A 1 98 ? 11.526 7.805 -27.226 1.00 98.50 98 THR A O 1
ATOM 804 N N . LYS A 1 99 ? 11.532 6.556 -25.350 1.00 98.38 99 LYS A N 1
ATOM 805 C CA . LYS A 1 99 ? 12.747 5.790 -25.662 1.00 98.38 99 LYS A CA 1
ATOM 806 C C . LYS A 1 99 ? 12.600 4.991 -26.954 1.00 98.38 99 LYS A C 1
ATOM 808 O O . LYS A 1 99 ? 13.505 4.994 -27.782 1.00 98.38 99 LYS A O 1
ATOM 813 N N . ALA A 1 100 ? 11.456 4.346 -27.173 1.00 98.38 100 ALA A N 1
ATOM 814 C CA . ALA A 1 100 ? 11.192 3.610 -28.406 1.00 98.38 100 ALA A CA 1
ATOM 815 C C . ALA A 1 100 ? 11.219 4.537 -29.632 1.00 98.38 100 ALA A C 1
ATOM 817 O O . ALA A 1 100 ? 11.879 4.226 -30.625 1.00 98.38 100 ALA A O 1
ATOM 818 N N . LYS A 1 101 ? 10.566 5.705 -29.553 1.00 98.19 101 LYS A N 1
ATOM 819 C CA . LYS A 1 101 ? 10.597 6.722 -30.619 1.00 98.19 101 LYS A CA 1
ATOM 820 C C . LYS A 1 101 ? 12.019 7.208 -30.893 1.00 98.19 101 LYS A C 1
ATOM 822 O O . LYS A 1 101 ? 12.403 7.327 -32.056 1.00 98.19 101 LYS A O 1
ATOM 827 N N . GLU A 1 102 ? 12.806 7.443 -29.848 1.00 98.50 102 GLU A N 1
ATOM 828 C CA . GLU A 1 102 ? 14.203 7.861 -29.967 1.00 98.50 102 GLU A CA 1
ATOM 829 C C . GLU A 1 102 ? 15.068 6.787 -30.643 1.00 98.50 102 GLU A C 1
ATOM 831 O O . GLU A 1 102 ? 15.795 7.084 -31.592 1.00 98.50 102 GLU A O 1
ATOM 836 N N . ILE A 1 103 ? 14.940 5.523 -30.229 1.00 98.38 103 ILE A N 1
ATOM 837 C CA . ILE A 1 103 ? 15.657 4.393 -30.838 1.00 98.38 103 ILE A CA 1
ATOM 838 C C . ILE A 1 103 ? 15.305 4.271 -32.323 1.00 98.38 103 ILE A C 1
ATOM 840 O O . ILE A 1 103 ? 16.204 4.140 -33.155 1.00 98.38 103 ILE A O 1
ATOM 844 N N . ILE A 1 104 ? 14.018 4.357 -32.674 1.00 98.31 104 ILE A N 1
ATOM 845 C CA . ILE A 1 104 ? 13.565 4.300 -34.071 1.00 98.31 104 ILE A CA 1
ATOM 846 C C . ILE A 1 104 ? 14.160 5.462 -34.869 1.00 98.31 104 ILE A C 1
ATOM 848 O O . ILE A 1 104 ? 14.690 5.249 -35.961 1.00 98.31 104 ILE A O 1
ATOM 852 N N . HIS A 1 105 ? 14.116 6.681 -34.331 1.00 98.44 105 HIS A N 1
ATOM 853 C CA . HIS A 1 105 ? 14.683 7.853 -34.992 1.00 98.44 105 HIS A CA 1
ATOM 854 C C . HIS A 1 105 ? 16.192 7.701 -35.228 1.00 98.44 105 HIS A C 1
ATOM 856 O O . HIS A 1 105 ? 16.666 7.894 -36.350 1.00 98.44 105 HIS A O 1
ATOM 862 N N . ASN A 1 106 ? 16.937 7.280 -34.205 1.00 98.38 106 ASN A N 1
ATOM 863 C CA . ASN A 1 106 ? 18.376 7.050 -34.287 1.00 98.38 106 ASN A CA 1
ATOM 864 C C . ASN A 1 106 ? 18.714 5.947 -35.300 1.00 98.38 106 ASN A C 1
ATOM 866 O O . ASN A 1 106 ? 19.624 6.116 -36.115 1.00 98.38 106 ASN A O 1
ATOM 870 N N . ALA A 1 107 ? 17.954 4.850 -35.317 1.00 98.31 107 ALA A N 1
ATOM 871 C CA . ALA A 1 107 ? 18.129 3.767 -36.281 1.00 98.31 107 ALA A CA 1
ATOM 872 C C . ALA A 1 107 ? 17.858 4.226 -37.724 1.00 98.31 107 ALA A C 1
ATOM 874 O O . ALA A 1 107 ? 18.637 3.914 -38.627 1.00 98.31 107 ALA A O 1
ATOM 875 N N . LEU A 1 108 ? 16.795 5.004 -37.952 1.00 98.25 108 LEU A N 1
ATOM 876 C CA . LEU A 1 108 ? 16.477 5.570 -39.267 1.00 98.25 108 LEU A CA 1
ATOM 877 C C . LEU A 1 108 ? 17.545 6.565 -39.732 1.00 98.25 108 LEU A C 1
ATOM 879 O O . LEU A 1 108 ? 17.995 6.487 -40.875 1.00 98.25 108 LEU A O 1
ATOM 883 N N . SER A 1 109 ? 17.994 7.451 -38.842 1.00 98.44 109 SER A N 1
ATOM 884 C CA . SER A 1 109 ? 19.082 8.392 -39.114 1.00 98.44 109 SER A CA 1
ATOM 885 C C . SER A 1 109 ? 20.370 7.650 -39.480 1.00 98.44 109 SER A C 1
ATOM 887 O O . SER A 1 109 ? 20.995 7.936 -40.504 1.00 98.44 109 SER A O 1
ATOM 889 N N . LYS A 1 110 ? 20.719 6.600 -38.723 1.00 98.19 110 LYS A N 1
ATOM 890 C CA . LYS A 1 110 ? 21.897 5.777 -39.008 1.00 98.19 110 LYS A CA 1
ATOM 891 C C . LYS A 1 110 ? 21.780 5.037 -40.336 1.00 98.19 110 LYS A C 1
ATOM 893 O O . LYS A 1 110 ? 22.740 5.020 -41.105 1.00 98.19 110 LYS A O 1
ATOM 898 N N . LYS A 1 111 ? 20.608 4.471 -40.639 1.00 98.12 111 LYS A N 1
ATOM 899 C CA . LYS A 1 111 ? 20.323 3.840 -41.935 1.00 98.12 111 LYS A CA 1
ATOM 900 C C . LYS A 1 111 ? 20.545 4.829 -43.078 1.00 98.12 111 LYS A C 1
ATOM 902 O O . LYS A 1 111 ? 21.206 4.482 -44.055 1.00 98.12 111 LYS A O 1
ATOM 907 N N . GLN A 1 112 ? 20.032 6.053 -42.951 1.00 98.25 112 GLN A N 1
ATOM 908 C CA . GLN A 1 112 ? 20.207 7.085 -43.971 1.00 98.25 112 GLN A CA 1
ATOM 909 C C . GLN A 1 112 ? 21.678 7.491 -44.121 1.00 98.25 112 GLN A C 1
ATOM 911 O O . GLN A 1 112 ? 22.163 7.620 -45.243 1.00 98.25 112 GLN A O 1
ATOM 916 N N . GLN A 1 113 ? 22.405 7.638 -43.010 1.00 98.25 113 GLN A N 1
ATOM 917 C CA . GLN A 1 113 ? 23.837 7.934 -43.028 1.00 98.25 113 GLN A CA 1
ATOM 918 C C . GLN A 1 113 ? 24.615 6.853 -43.790 1.00 98.25 113 GLN A C 1
ATOM 920 O O . GLN A 1 113 ? 25.382 7.173 -44.693 1.00 98.25 113 GLN A O 1
ATOM 925 N N . VAL A 1 114 ? 24.387 5.575 -43.471 1.00 98.12 114 VAL A N 1
ATOM 926 C CA . VAL A 1 114 ? 25.056 4.449 -44.143 1.00 98.12 114 VAL A CA 1
ATOM 927 C C . VAL A 1 114 ? 24.690 4.389 -45.626 1.00 98.12 114 VAL A C 1
ATOM 929 O O . VAL A 1 114 ? 25.563 4.153 -46.456 1.00 98.12 114 VAL A O 1
ATOM 932 N N . ALA A 1 115 ? 23.428 4.646 -45.983 1.00 97.88 115 ALA A N 1
ATOM 933 C CA . ALA A 1 115 ? 23.004 4.701 -47.380 1.00 97.88 115 ALA A CA 1
ATOM 934 C C . ALA A 1 115 ? 23.731 5.811 -48.161 1.00 97.88 115 ALA A C 1
ATOM 936 O O . ALA A 1 115 ? 24.186 5.579 -49.281 1.00 97.88 115 ALA A O 1
ATOM 937 N N . ASN A 1 116 ? 23.896 6.991 -47.559 1.00 98.06 116 ASN A N 1
ATOM 938 C CA . ASN A 1 116 ? 24.619 8.103 -48.174 1.00 98.06 116 ASN A CA 1
ATOM 939 C C . ASN A 1 116 ? 26.122 7.803 -48.314 1.00 98.06 116 ASN A C 1
ATOM 941 O O . ASN A 1 116 ? 26.697 8.047 -49.375 1.00 98.06 116 ASN A O 1
ATOM 945 N N . GLU A 1 117 ? 26.754 7.229 -47.286 1.00 97.94 117 GLU A N 1
ATOM 946 C CA . GLU A 1 117 ? 28.163 6.812 -47.352 1.00 97.94 117 GLU A CA 1
ATOM 947 C C . GLU A 1 117 ? 28.381 5.725 -48.412 1.00 97.94 117 GLU A C 1
ATOM 949 O O . GLU A 1 117 ? 29.357 5.775 -49.157 1.00 97.94 117 GLU A O 1
ATOM 954 N N . LEU A 1 118 ? 27.443 4.784 -48.562 1.00 97.69 118 LEU A N 1
ATOM 955 C CA . LEU A 1 118 ? 27.504 3.771 -49.616 1.00 97.69 118 LEU A CA 1
ATOM 956 C C . LEU A 1 118 ? 27.506 4.409 -51.012 1.00 97.69 118 LEU A C 1
ATOM 958 O O . LEU A 1 118 ? 28.285 4.002 -51.873 1.00 97.69 118 LEU A O 1
ATOM 962 N N . ILE A 1 119 ? 26.648 5.408 -51.243 1.00 97.62 119 ILE A N 1
ATOM 963 C CA . ILE A 1 119 ? 26.611 6.149 -52.512 1.00 97.62 119 ILE A CA 1
ATOM 964 C C . ILE A 1 119 ? 27.943 6.871 -52.741 1.00 97.62 119 ILE A C 1
ATOM 966 O O . ILE A 1 119 ? 28.513 6.775 -53.827 1.00 97.62 119 ILE A O 1
ATOM 970 N N . ARG A 1 120 ? 28.473 7.537 -51.712 1.00 97.88 120 ARG A N 1
ATOM 971 C CA . ARG A 1 120 ? 29.752 8.253 -51.777 1.00 97.88 120 ARG A CA 1
ATOM 972 C C . ARG A 1 120 ? 30.921 7.326 -52.115 1.00 97.88 120 ARG A C 1
ATOM 974 O O . ARG A 1 120 ? 31.732 7.663 -52.974 1.00 97.88 120 ARG A O 1
ATOM 981 N N . ILE A 1 121 ? 30.999 6.157 -51.476 1.00 97.81 121 ILE A N 1
ATOM 982 C CA . ILE A 1 121 ? 32.047 5.160 -51.741 1.00 97.81 121 ILE A CA 1
ATOM 983 C C . ILE A 1 121 ? 31.944 4.642 -53.177 1.00 97.81 121 ILE A C 1
ATOM 985 O O . ILE A 1 121 ? 32.960 4.572 -53.862 1.00 97.81 121 ILE A O 1
ATOM 989 N N . LYS A 1 122 ? 30.733 4.343 -53.669 1.00 97.44 122 LYS A N 1
ATOM 990 C CA . LYS A 1 122 ? 30.532 3.915 -55.064 1.00 97.44 122 LYS A CA 1
ATOM 991 C C . LYS A 1 122 ? 30.993 4.972 -56.070 1.00 97.44 122 LYS A C 1
ATOM 993 O O . LYS A 1 122 ? 31.657 4.636 -57.044 1.00 97.44 122 LYS A O 1
ATOM 998 N N . GLN A 1 123 ? 30.690 6.245 -55.819 1.00 97.56 123 GLN A N 1
ATOM 999 C CA . GLN A 1 123 ? 31.160 7.345 -56.668 1.00 97.56 123 GLN A CA 1
ATOM 1000 C C . GLN A 1 123 ? 32.687 7.484 -56.633 1.00 97.56 123 GLN A C 1
ATOM 1002 O O . GLN A 1 123 ? 33.306 7.676 -57.676 1.00 97.56 123 GLN A O 1
ATOM 1007 N N . ALA A 1 124 ? 33.305 7.357 -55.456 1.00 96.94 124 ALA A N 1
ATOM 1008 C CA . ALA A 1 124 ? 34.760 7.379 -55.323 1.00 96.94 124 ALA A CA 1
ATOM 1009 C C . ALA A 1 124 ? 35.423 6.196 -56.050 1.00 96.94 124 ALA A C 1
ATOM 1011 O O . ALA A 1 124 ? 36.455 6.378 -56.693 1.00 96.94 124 ALA A O 1
ATOM 1012 N N . GLU A 1 125 ? 34.820 5.004 -55.998 1.00 97.12 125 GLU A N 1
ATOM 1013 C CA . GLU A 1 125 ? 35.278 3.831 -56.748 1.00 97.12 125 GLU A CA 1
ATOM 1014 C C . GLU A 1 125 ? 35.224 4.082 -58.260 1.00 97.12 125 GLU A C 1
ATOM 1016 O O . GLU A 1 125 ? 36.201 3.831 -58.965 1.00 97.12 125 GLU A O 1
ATOM 1021 N N . GLU A 1 126 ? 34.104 4.601 -58.767 1.00 96.75 126 GLU A N 1
ATOM 1022 C CA . GLU A 1 126 ? 33.932 4.903 -60.190 1.00 96.75 126 GLU A CA 1
ATOM 1023 C C . GLU A 1 126 ? 34.933 5.965 -60.668 1.00 96.75 126 GLU A C 1
ATOM 1025 O O . GLU A 1 126 ? 35.598 5.777 -61.689 1.00 96.75 126 GLU A O 1
ATOM 1030 N N . GLN A 1 127 ? 35.121 7.035 -59.892 1.00 96.94 127 GLN A N 1
ATOM 1031 C CA . GLN A 1 127 ? 36.121 8.068 -60.171 1.00 96.94 127 GLN A CA 1
ATOM 1032 C C . GLN A 1 127 ? 37.545 7.508 -60.150 1.00 96.94 127 GLN A C 1
ATOM 1034 O O . GLN A 1 127 ? 38.342 7.821 -61.034 1.00 96.94 127 GLN A O 1
ATOM 1039 N N . PHE A 1 128 ? 37.876 6.660 -59.173 1.00 96.94 128 PHE A N 1
ATOM 1040 C CA . PHE A 1 128 ? 39.183 6.013 -59.102 1.00 96.94 128 PHE A CA 1
ATOM 1041 C C . PHE A 1 128 ? 39.421 5.111 -60.315 1.00 96.94 128 PHE A C 1
ATOM 1043 O O . PHE A 1 128 ? 40.468 5.213 -60.953 1.00 96.94 128 PHE A O 1
ATOM 1050 N N . ARG A 1 129 ? 38.438 4.279 -60.687 1.00 96.62 129 ARG A N 1
ATOM 1051 C CA . ARG A 1 129 ? 38.504 3.426 -61.883 1.00 96.62 129 ARG A CA 1
ATOM 1052 C C . ARG A 1 129 ? 38.706 4.251 -63.155 1.00 96.62 129 ARG A C 1
ATOM 1054 O O . ARG A 1 129 ? 39.547 3.885 -63.974 1.00 96.62 129 ARG A O 1
ATOM 1061 N N . ALA A 1 130 ? 37.978 5.357 -63.314 1.00 95.75 130 ALA A N 1
ATOM 1062 C CA . ALA A 1 130 ? 38.115 6.248 -64.465 1.00 95.75 130 ALA A CA 1
ATOM 1063 C C . ALA A 1 130 ? 39.509 6.894 -64.521 1.00 95.75 130 ALA A C 1
ATOM 1065 O O . ALA A 1 130 ? 40.187 6.808 -65.543 1.00 95.75 130 ALA A O 1
ATOM 1066 N N . SER A 1 131 ? 39.980 7.469 -63.411 1.00 94.75 131 SER A N 1
ATOM 1067 C CA . SER A 1 131 ? 41.313 8.078 -63.313 1.00 94.75 131 SER A CA 1
ATOM 1068 C C . SER A 1 131 ? 42.433 7.066 -63.558 1.00 94.75 131 SER A C 1
ATOM 1070 O O . SER A 1 131 ? 43.392 7.366 -64.267 1.00 94.75 131 SER A O 1
ATOM 1072 N N . TYR A 1 132 ? 42.304 5.853 -63.016 1.00 96.25 132 TYR A N 1
ATOM 1073 C CA . TYR A 1 132 ? 43.279 4.781 -63.203 1.00 96.25 132 TYR A CA 1
ATOM 1074 C C . TYR A 1 132 ? 43.328 4.305 -64.656 1.00 96.25 132 TYR A C 1
ATOM 1076 O O . TYR A 1 132 ? 44.409 4.114 -65.210 1.00 96.25 132 TYR A O 1
ATOM 1084 N N . ARG A 1 133 ? 42.167 4.180 -65.309 1.00 95.56 133 ARG A N 1
ATOM 1085 C CA . ARG A 1 133 ? 42.092 3.871 -66.738 1.00 95.56 133 ARG A CA 1
ATOM 1086 C C . ARG A 1 133 ? 42.806 4.933 -67.574 1.00 95.56 133 ARG A C 1
ATOM 1088 O O . ARG A 1 133 ? 43.665 4.576 -68.373 1.00 95.56 133 ARG A O 1
ATOM 1095 N N . THR A 1 134 ? 42.510 6.211 -67.349 1.00 95.62 134 THR A N 1
ATOM 1096 C CA . THR A 1 134 ? 43.171 7.327 -68.046 1.00 95.62 134 THR A CA 1
ATOM 1097 C C . THR A 1 134 ? 44.682 7.328 -67.808 1.00 95.62 134 THR A C 1
ATOM 1099 O O . THR A 1 134 ? 45.453 7.553 -68.738 1.00 95.62 134 THR A O 1
ATOM 1102 N N . LEU A 1 135 ? 45.127 7.033 -66.581 1.00 95.94 135 LEU A N 1
ATOM 1103 C CA . LEU A 1 135 ? 46.548 6.914 -66.251 1.00 95.94 135 LEU A CA 1
ATOM 1104 C C . LEU A 1 135 ? 47.215 5.789 -67.055 1.00 95.94 135 LEU A C 1
ATOM 1106 O O . LEU A 1 135 ? 48.281 6.000 -67.630 1.00 95.94 135 LEU A O 1
ATOM 1110 N N . LEU A 1 136 ? 46.602 4.605 -67.118 1.00 94.62 136 LEU A N 1
ATOM 1111 C CA . LEU A 1 136 ? 47.130 3.480 -67.892 1.00 94.62 136 LEU A CA 1
ATOM 1112 C C . LEU A 1 136 ? 47.139 3.764 -69.397 1.00 94.62 136 LEU A C 1
ATOM 1114 O O . LEU A 1 136 ? 48.140 3.489 -70.051 1.00 94.62 136 LEU A O 1
ATOM 1118 N N . GLU A 1 137 ? 46.069 4.344 -69.942 1.00 94.19 137 GLU A N 1
ATOM 1119 C CA . GLU A 1 137 ? 46.003 4.759 -71.350 1.00 94.19 137 GLU A CA 1
ATOM 1120 C C . GLU A 1 137 ? 47.089 5.799 -71.675 1.00 94.19 137 GLU A C 1
ATOM 1122 O O . GLU A 1 137 ? 47.744 5.703 -72.712 1.00 94.19 137 GLU A O 1
ATOM 1127 N N . GLY A 1 138 ? 47.356 6.737 -70.759 1.00 94.50 138 GLY A N 1
ATOM 1128 C CA . GLY A 1 138 ? 48.468 7.682 -70.863 1.00 94.50 138 GLY A CA 1
ATOM 1129 C C . GLY A 1 138 ? 49.837 6.997 -70.883 1.00 94.50 138 GLY A C 1
ATOM 1130 O O . GLY A 1 138 ? 50.643 7.277 -71.766 1.00 94.50 138 GLY A O 1
ATOM 1131 N N . ASN A 1 139 ? 50.085 6.051 -69.969 1.00 91.62 139 ASN A N 1
ATOM 1132 C CA . ASN A 1 139 ? 51.338 5.285 -69.934 1.00 91.62 139 ASN A CA 1
ATOM 1133 C C . ASN A 1 139 ? 51.532 4.438 -71.201 1.00 91.62 139 ASN A C 1
ATOM 1135 O O . ASN A 1 139 ? 52.625 4.406 -71.762 1.00 91.62 139 ASN A O 1
ATOM 1139 N N . LEU A 1 140 ? 50.470 3.787 -71.685 1.00 90.06 140 LEU A N 1
ATOM 1140 C CA . LEU A 1 140 ? 50.503 3.038 -72.942 1.00 90.06 140 LEU A CA 1
ATOM 1141 C C . LEU A 1 140 ? 50.823 3.951 -74.126 1.00 90.06 140 LEU A C 1
ATOM 1143 O O . LEU A 1 140 ? 51.645 3.586 -74.965 1.00 90.06 140 LEU A O 1
ATOM 1147 N N . ARG A 1 141 ? 50.232 5.151 -74.172 1.00 89.00 141 ARG A N 1
ATOM 1148 C CA . ARG A 1 141 ? 50.541 6.145 -75.201 1.00 89.00 141 ARG A CA 1
ATOM 1149 C C . ARG A 1 141 ? 52.011 6.556 -75.158 1.00 89.00 141 ARG A C 1
ATOM 1151 O O . ARG A 1 141 ? 52.656 6.532 -76.200 1.00 89.00 141 ARG A O 1
ATOM 1158 N N . SER A 1 142 ? 52.555 6.854 -73.979 1.00 85.12 142 SER A N 1
ATOM 1159 C CA . SER A 1 142 ? 53.972 7.201 -73.824 1.00 85.12 142 SER A CA 1
ATOM 1160 C C . SER A 1 142 ? 54.902 6.083 -74.297 1.00 85.12 142 S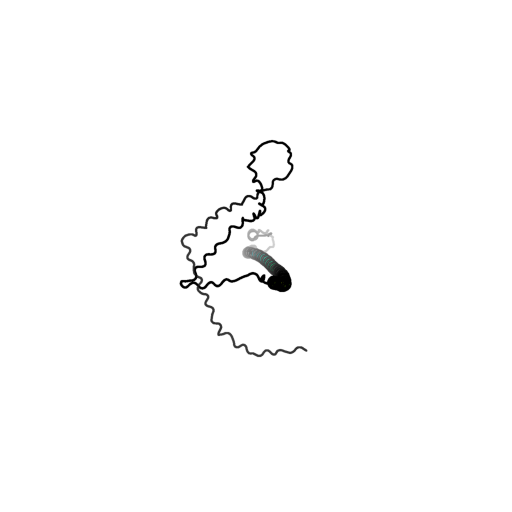ER A C 1
ATOM 1162 O O . SER A 1 142 ? 55.868 6.362 -74.996 1.00 85.12 142 SER A O 1
ATOM 1164 N N . ILE A 1 143 ? 54.598 4.819 -73.988 1.00 84.19 143 ILE A N 1
ATOM 1165 C CA . ILE A 1 143 ? 55.391 3.676 -74.471 1.00 84.19 143 ILE A CA 1
ATOM 1166 C C . ILE A 1 143 ? 55.252 3.512 -75.991 1.00 84.19 143 ILE A C 1
ATOM 1168 O O . ILE A 1 143 ? 56.227 3.188 -76.656 1.00 84.19 143 ILE A O 1
ATOM 1172 N N . SER A 1 144 ? 54.068 3.767 -76.557 1.00 75.44 144 SER A N 1
ATOM 1173 C CA . SER A 1 144 ? 53.857 3.696 -78.009 1.00 75.44 144 SER A CA 1
ATOM 1174 C C . SER A 1 144 ? 54.497 4.852 -78.791 1.00 75.44 144 SER A C 1
ATOM 1176 O O . SER A 1 144 ? 54.879 4.665 -79.942 1.00 75.44 144 SER A O 1
ATOM 1178 N N . GLU A 1 145 ? 54.627 6.037 -78.183 1.00 67.06 145 GLU A N 1
ATOM 1179 C CA . GLU A 1 145 ? 55.313 7.194 -78.775 1.00 67.06 145 GLU A CA 1
ATOM 1180 C C . GLU A 1 145 ? 56.843 7.056 -78.686 1.00 67.06 145 GLU A C 1
ATOM 1182 O O . GLU A 1 145 ? 57.558 7.600 -79.530 1.00 67.06 145 GLU A O 1
ATOM 1187 N N . VAL A 1 146 ? 57.359 6.263 -77.739 1.00 59.00 146 VAL A N 1
ATOM 1188 C CA . VAL A 1 146 ? 58.753 5.802 -77.754 1.00 59.00 146 VAL A CA 1
ATOM 1189 C C . VAL A 1 146 ? 58.889 4.685 -78.793 1.00 59.00 146 VAL A C 1
ATOM 1191 O O . VAL A 1 146 ? 58.920 3.497 -78.482 1.00 59.00 146 VAL A O 1
ATOM 1194 N N . SER A 1 147 ? 59.000 5.070 -80.067 1.00 56.19 147 SER A N 1
ATOM 1195 C CA . SER A 1 147 ? 59.627 4.195 -81.059 1.00 56.19 147 SER A CA 1
ATOM 1196 C C . SER A 1 147 ? 61.037 3.892 -80.567 1.00 56.19 147 SER A C 1
ATOM 1198 O O . SER A 1 147 ? 61.811 4.818 -80.314 1.00 56.19 147 SER A O 1
ATOM 1200 N N . LEU A 1 148 ? 61.376 2.606 -80.449 1.00 55.53 148 LEU A N 1
ATOM 1201 C CA . LEU A 1 148 ? 62.764 2.175 -80.302 1.00 55.53 148 LEU A CA 1
ATOM 1202 C C . LEU A 1 148 ? 63.602 2.934 -81.348 1.00 55.53 148 LEU A C 1
ATOM 1204 O O . LEU A 1 148 ? 63.223 2.923 -82.527 1.00 55.53 148 LEU A O 1
ATOM 1208 N N . PRO A 1 149 ? 64.680 3.639 -80.957 1.00 57.47 149 PRO A N 1
ATOM 1209 C CA . PRO A 1 149 ? 65.606 4.175 -81.940 1.00 57.47 149 PRO A CA 1
ATOM 1210 C C . PRO A 1 149 ? 66.115 3.005 -82.785 1.00 57.47 149 PRO A C 1
ATOM 1212 O O . PRO A 1 149 ? 66.415 1.938 -82.250 1.00 57.47 149 PRO A O 1
ATOM 1215 N N . ALA A 1 150 ? 66.207 3.198 -84.100 1.00 55.25 150 ALA A N 1
ATOM 1216 C CA . ALA A 1 150 ? 66.669 2.192 -85.060 1.00 55.25 150 ALA A CA 1
ATOM 1217 C C . ALA A 1 150 ? 68.155 1.781 -84.886 1.00 55.25 150 ALA A C 1
ATOM 1219 O O . ALA A 1 150 ? 68.693 1.094 -85.745 1.00 55.25 150 ALA A O 1
ATOM 1220 N N . ASP A 1 151 ? 68.788 2.143 -83.766 1.00 52.59 151 ASP A N 1
ATOM 1221 C CA . ASP A 1 151 ? 70.212 1.959 -83.472 1.00 52.59 151 ASP A CA 1
ATOM 1222 C C . ASP A 1 151 ? 70.435 0.976 -82.307 1.00 52.59 151 ASP A C 1
ATOM 1224 O O . ASP A 1 151 ? 71.244 1.212 -81.409 1.00 52.59 151 ASP A O 1
ATOM 1228 N N . VAL A 1 152 ? 69.710 -0.146 -82.298 1.00 52.47 152 VAL A N 1
ATOM 1229 C CA . VAL A 1 152 ? 70.110 -1.317 -81.504 1.00 52.47 152 VAL A CA 1
ATOM 1230 C C . VAL A 1 152 ? 70.553 -2.409 -82.468 1.00 52.47 152 VAL A C 1
ATOM 1232 O O . VAL A 1 152 ? 69.774 -3.282 -82.847 1.00 52.47 152 VAL A O 1
ATOM 1235 N N . ASP A 1 153 ? 71.826 -2.354 -82.857 1.00 50.25 153 ASP A N 1
ATOM 1236 C CA . ASP A 1 153 ? 72.523 -3.499 -83.438 1.00 50.25 153 ASP A CA 1
ATOM 1237 C C . ASP A 1 153 ? 72.647 -4.571 -82.349 1.00 50.25 153 ASP A C 1
ATOM 1239 O O . ASP A 1 153 ? 73.538 -4.543 -81.494 1.00 50.25 153 ASP A O 1
ATOM 1243 N N . VAL A 1 154 ? 71.721 -5.529 -82.352 1.00 55.44 154 VAL A N 1
ATOM 1244 C CA . VAL A 1 154 ? 71.907 -6.777 -81.615 1.00 55.44 154 VAL A CA 1
ATOM 1245 C C . VAL A 1 154 ? 72.931 -7.597 -82.397 1.00 55.44 154 VAL A C 1
ATOM 1247 O O . VAL A 1 154 ? 72.585 -8.385 -83.275 1.00 55.44 154 VAL A O 1
ATOM 1250 N N . LEU A 1 155 ? 74.213 -7.397 -82.092 1.00 49.03 155 LEU A N 1
ATOM 1251 C CA . LEU A 1 155 ? 75.287 -8.269 -82.560 1.00 49.03 155 LEU A CA 1
ATOM 1252 C C . LEU A 1 155 ? 75.146 -9.637 -81.876 1.00 49.03 155 LEU A C 1
ATOM 1254 O O . LEU A 1 155 ? 75.714 -9.879 -80.812 1.00 49.03 155 LEU A O 1
ATOM 1258 N N . LEU A 1 156 ? 74.385 -10.545 -82.494 1.00 50.00 156 LEU A N 1
ATOM 1259 C CA . LEU A 1 156 ? 74.511 -11.975 -82.223 1.00 50.00 156 LEU A CA 1
ATOM 1260 C C . LEU A 1 156 ? 75.844 -12.454 -82.808 1.00 50.00 156 LEU A C 1
ATOM 1262 O O . LEU A 1 156 ? 75.945 -12.766 -83.993 1.00 50.00 156 LEU A O 1
ATOM 1266 N N . GLY A 1 157 ? 76.876 -12.494 -81.970 1.00 46.53 157 GLY A N 1
ATOM 1267 C CA . GLY A 1 157 ? 78.077 -13.275 -82.239 1.00 46.53 157 GLY A CA 1
ATOM 1268 C C . GLY A 1 157 ? 77.868 -14.704 -81.750 1.00 46.53 157 GLY A C 1
ATOM 1269 O O . GLY A 1 157 ? 77.750 -14.926 -80.548 1.00 46.53 157 GLY A O 1
ATOM 1270 N N . GLU A 1 158 ? 77.824 -15.673 -82.663 1.00 43.56 158 GLU A N 1
ATOM 1271 C CA . GLU A 1 158 ? 77.951 -17.083 -82.292 1.00 43.56 158 GLU A CA 1
ATOM 1272 C C . GLU A 1 158 ? 79.398 -17.367 -81.863 1.00 43.56 158 GLU A C 1
ATOM 1274 O O . GLU A 1 158 ? 80.341 -17.167 -82.632 1.00 43.56 158 GLU A O 1
ATOM 1279 N N . THR A 1 159 ? 79.583 -17.861 -80.640 1.00 49.12 159 THR A N 1
ATOM 1280 C CA . THR A 1 159 ? 80.823 -18.509 -80.197 1.00 49.12 159 THR A CA 1
ATOM 1281 C C . THR A 1 159 ? 80.519 -19.957 -79.818 1.00 49.12 159 THR A C 1
ATOM 1283 O O . THR A 1 159 ? 79.474 -20.268 -79.248 1.00 49.12 159 THR A O 1
ATOM 1286 N N . ASN A 1 160 ? 81.435 -20.868 -80.154 1.00 53.12 160 ASN A N 1
ATOM 1287 C CA . ASN A 1 160 ? 81.239 -22.318 -80.042 1.00 53.12 160 ASN A CA 1
ATOM 1288 C C . ASN A 1 160 ? 81.303 -22.889 -78.611 1.00 53.12 160 ASN A C 1
ATOM 1290 O O . ASN A 1 160 ? 81.309 -24.105 -78.458 1.00 53.12 160 ASN A O 1
ATOM 1294 N N . GLU A 1 161 ? 81.313 -22.065 -77.562 1.00 49.91 161 GLU A N 1
ATOM 1295 C CA . GLU A 1 161 ? 81.285 -22.534 -76.170 1.00 49.91 161 GLU A CA 1
ATOM 1296 C C . GLU A 1 161 ? 80.560 -21.529 -75.262 1.00 49.91 161 GLU A C 1
ATOM 1298 O O . GLU A 1 161 ? 81.184 -20.740 -74.563 1.00 49.91 161 GLU A O 1
ATOM 1303 N N . GLY A 1 162 ? 79.224 -21.591 -75.249 1.00 46.53 162 GLY A N 1
ATOM 1304 C CA . GLY A 1 162 ? 78.398 -21.058 -74.161 1.00 46.53 162 GLY A CA 1
ATOM 1305 C C . GLY A 1 162 ? 78.221 -19.533 -74.106 1.00 46.53 162 GLY A C 1
ATOM 1306 O O . GLY A 1 162 ? 79.138 -18.739 -74.290 1.00 46.53 162 GLY A O 1
ATOM 1307 N N . VAL A 1 163 ? 76.994 -19.110 -73.792 1.00 47.47 163 VAL A N 1
ATOM 1308 C CA . VAL A 1 163 ? 76.640 -17.700 -73.590 1.00 47.47 163 VAL A CA 1
ATOM 1309 C C . VAL A 1 163 ? 77.120 -17.259 -72.207 1.00 47.47 163 VAL A C 1
ATOM 1311 O O . VAL A 1 163 ? 76.444 -17.482 -71.205 1.00 47.47 163 VAL A O 1
ATOM 1314 N N . VAL A 1 164 ? 78.287 -16.620 -72.151 1.00 49.94 164 VAL A N 1
ATOM 1315 C CA . VAL A 1 164 ? 78.701 -15.793 -71.011 1.00 49.94 164 VAL A CA 1
ATOM 1316 C C . VAL A 1 164 ? 78.630 -14.343 -71.473 1.00 49.94 164 VAL A C 1
ATOM 1318 O O . VAL A 1 164 ? 79.511 -13.856 -72.176 1.00 49.94 164 VAL A O 1
ATOM 1321 N N . GLY A 1 165 ? 77.533 -13.667 -71.136 1.00 41.84 165 GLY A N 1
ATOM 1322 C CA . GLY A 1 165 ? 77.395 -12.235 -71.376 1.00 41.84 165 GLY A CA 1
ATOM 1323 C C . GLY A 1 165 ? 78.216 -11.458 -70.355 1.00 41.84 165 GLY A C 1
ATOM 1324 O O . GLY A 1 165 ? 77.733 -11.208 -69.254 1.00 41.84 165 GLY A O 1
ATOM 1325 N N . ASP A 1 166 ? 79.443 -11.083 -70.714 1.00 46.38 166 ASP A N 1
ATOM 1326 C CA . ASP A 1 166 ? 80.172 -10.035 -70.001 1.00 46.38 166 ASP A CA 1
ATOM 1327 C C . ASP A 1 166 ? 79.670 -8.673 -70.503 1.00 46.38 166 ASP A C 1
ATOM 1329 O O . ASP A 1 166 ? 79.936 -8.250 -71.632 1.00 46.38 166 ASP A O 1
ATOM 1333 N N . VAL A 1 167 ? 78.855 -8.010 -69.681 1.00 51.16 167 VAL A N 1
ATOM 1334 C CA . VAL A 1 167 ? 78.385 -6.648 -69.937 1.00 51.16 167 VAL A CA 1
ATOM 1335 C C . VAL A 1 167 ? 79.470 -5.689 -69.459 1.00 51.16 167 VAL A C 1
ATOM 1337 O O . VAL A 1 167 ? 79.449 -5.201 -68.330 1.00 51.16 167 VAL A O 1
ATOM 1340 N N . SER A 1 168 ? 80.416 -5.380 -70.343 1.00 42.53 168 SER A N 1
ATOM 1341 C CA . SER A 1 168 ? 81.386 -4.318 -70.088 1.00 42.53 168 SER A CA 1
ATOM 1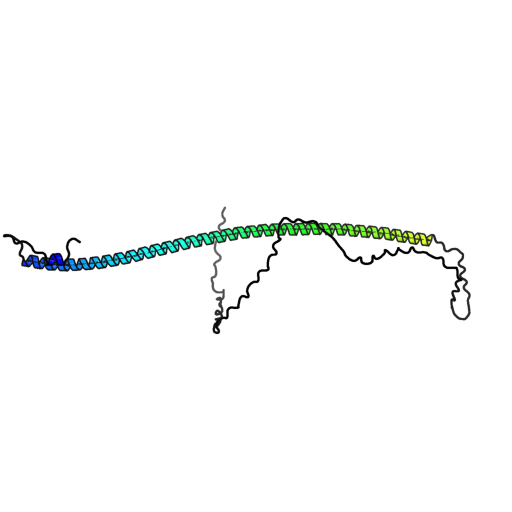342 C C . SER A 1 168 ? 80.750 -2.952 -70.373 1.00 42.53 168 SER A C 1
ATOM 1344 O O . SER A 1 168 ? 80.807 -2.423 -71.485 1.00 42.53 168 SER A O 1
ATOM 1346 N N . VAL A 1 169 ? 80.144 -2.361 -69.342 1.00 49.38 169 VAL A N 1
ATOM 1347 C CA . VAL A 1 169 ? 79.680 -0.966 -69.336 1.00 49.38 169 VAL A CA 1
ATOM 1348 C C . VAL A 1 169 ? 80.902 -0.039 -69.336 1.00 49.38 169 VAL A C 1
ATOM 1350 O O . VAL A 1 169 ? 81.743 -0.102 -68.441 1.00 49.38 169 VAL A O 1
ATOM 1353 N N . ARG A 1 170 ? 81.021 0.848 -70.335 1.00 43.00 170 ARG A N 1
ATOM 1354 C CA . ARG A 1 170 ? 81.947 1.995 -70.267 1.00 43.00 170 ARG A CA 1
ATOM 1355 C C . ARG A 1 170 ? 81.592 2.836 -69.033 1.00 43.00 170 ARG A C 1
ATOM 1357 O O . ARG A 1 170 ? 80.411 3.138 -68.876 1.00 43.00 170 ARG A O 1
ATOM 1364 N N . PRO A 1 171 ? 82.551 3.290 -68.207 1.00 50.66 171 PRO A N 1
ATOM 1365 C CA . PRO A 1 171 ? 82.235 4.197 -67.116 1.00 50.66 171 PRO A CA 1
ATOM 1366 C C . PRO A 1 171 ? 81.893 5.568 -67.710 1.00 50.66 171 PRO A C 1
ATOM 1368 O O . PRO A 1 171 ? 82.763 6.405 -67.943 1.00 50.66 171 PRO A O 1
ATOM 1371 N N . THR A 1 172 ? 80.613 5.789 -68.001 1.00 46.91 172 THR A N 1
ATOM 1372 C CA . THR A 1 172 ? 80.070 7.138 -68.117 1.00 46.91 172 THR A CA 1
ATOM 1373 C C . THR A 1 172 ? 79.922 7.651 -66.696 1.00 46.91 172 THR A C 1
ATOM 1375 O O . THR A 1 172 ? 79.214 7.056 -65.887 1.00 46.91 172 THR A O 1
ATOM 1378 N N . ALA A 1 173 ? 80.664 8.717 -66.403 1.00 52.75 173 ALA A N 1
ATOM 1379 C CA . ALA A 1 173 ? 80.647 9.427 -65.137 1.00 52.75 173 ALA A CA 1
ATOM 1380 C C . ALA A 1 173 ? 79.213 9.630 -64.629 1.00 52.75 173 ALA A C 1
ATOM 1382 O O . ALA A 1 173 ? 78.328 10.049 -65.377 1.00 52.75 173 ALA A O 1
ATOM 1383 N N . GLU A 1 174 ? 79.016 9.312 -63.353 1.00 49.44 174 GLU A N 1
ATOM 1384 C CA . GLU A 1 174 ? 77.756 9.459 -62.638 1.00 49.44 174 GLU A CA 1
ATOM 1385 C C . GLU A 1 174 ? 77.201 10.885 -62.797 1.00 49.44 174 GLU A C 1
ATOM 1387 O O . GLU A 1 174 ? 77.880 11.853 -62.435 1.00 49.44 174 GLU A O 1
ATOM 1392 N N . PRO A 1 175 ? 75.965 11.069 -63.292 1.00 54.12 175 PRO A N 1
ATOM 1393 C CA . PRO A 1 175 ? 75.260 12.311 -63.056 1.00 54.12 175 PRO A CA 1
ATOM 1394 C C . PRO A 1 175 ? 74.860 12.349 -61.579 1.00 54.12 175 PRO A C 1
ATOM 1396 O O . PRO A 1 175 ? 74.018 11.580 -61.116 1.00 54.12 175 PRO A O 1
ATOM 1399 N N . VAL A 1 176 ? 75.483 13.264 -60.839 1.00 50.50 176 VAL A N 1
ATOM 1400 C CA . VAL A 1 176 ? 75.119 13.615 -59.467 1.00 50.50 176 VAL A CA 1
ATOM 1401 C C . VAL A 1 176 ? 73.664 14.093 -59.454 1.00 50.50 176 VAL A C 1
ATOM 1403 O O . VAL A 1 176 ? 73.363 15.226 -59.826 1.00 50.50 176 VAL A O 1
ATOM 1406 N N . TYR A 1 177 ? 72.750 13.232 -59.011 1.00 50.12 177 TYR A N 1
ATOM 1407 C CA . TYR A 1 177 ? 71.424 13.653 -58.580 1.00 50.12 177 TYR A CA 1
ATOM 1408 C C . TYR A 1 177 ? 71.531 14.148 -57.135 1.00 50.12 177 TYR A C 1
ATOM 1410 O O . TYR A 1 177 ? 71.567 13.358 -56.193 1.00 50.12 177 TYR A O 1
ATOM 1418 N N . THR A 1 178 ? 71.592 15.466 -56.940 1.00 50.75 178 THR A N 1
ATOM 1419 C CA . THR A 1 178 ? 71.339 16.064 -55.626 1.00 50.75 178 THR A CA 1
ATOM 1420 C C . THR A 1 178 ? 69.835 16.038 -55.364 1.00 50.75 178 THR A C 1
ATOM 1422 O O . THR A 1 178 ? 69.115 16.962 -55.746 1.00 50.75 178 THR A O 1
ATOM 1425 N N . ALA A 1 179 ? 69.350 14.984 -54.709 1.00 51.41 179 ALA A N 1
ATOM 1426 C CA . ALA A 1 179 ? 68.087 15.072 -53.988 1.00 51.41 179 ALA A CA 1
ATOM 1427 C C . ALA A 1 179 ? 68.255 16.102 -52.850 1.00 51.41 179 ALA A C 1
ATOM 1429 O O . ALA A 1 179 ? 69.267 16.056 -52.143 1.00 51.41 179 ALA A O 1
ATOM 1430 N N . PRO A 1 180 ? 67.312 17.037 -52.657 1.00 54.94 180 PRO A N 1
ATOM 1431 C CA . PRO A 1 180 ? 67.376 17.992 -51.562 1.00 54.94 180 PRO A CA 1
ATOM 1432 C C . PRO A 1 180 ? 67.287 17.261 -50.219 1.00 54.94 180 PRO A C 1
ATOM 1434 O O . PRO A 1 180 ? 66.353 16.505 -49.958 1.00 54.94 180 PRO A O 1
ATOM 1437 N N . VAL A 1 181 ? 68.267 17.520 -49.357 1.00 59.25 181 VAL A N 1
ATOM 1438 C CA . VAL A 1 181 ? 68.233 17.152 -47.941 1.00 59.25 181 VAL A CA 1
ATOM 1439 C C . VAL A 1 181 ? 67.142 18.000 -47.270 1.00 59.25 181 VAL A C 1
ATOM 1441 O O . VAL A 1 181 ? 67.259 19.228 -47.300 1.00 59.25 181 VAL A O 1
ATOM 1444 N N . PRO A 1 182 ? 66.087 17.426 -46.660 1.00 60.84 182 PRO A N 1
ATOM 1445 C CA . PRO A 1 182 ? 65.295 18.181 -45.700 1.00 60.84 182 PRO A CA 1
ATOM 1446 C C . PRO A 1 182 ? 66.212 18.562 -44.533 1.00 60.84 182 PRO A C 1
ATOM 1448 O O . PRO A 1 182 ? 66.870 17.708 -43.939 1.00 60.84 182 PRO A O 1
ATOM 1451 N N . ALA A 1 183 ? 66.297 19.863 -44.264 1.00 61.50 183 ALA A N 1
ATOM 1452 C CA . ALA A 1 183 ? 67.131 20.436 -43.218 1.00 61.50 183 ALA A CA 1
ATOM 1453 C C . ALA A 1 183 ? 66.924 19.718 -41.869 1.00 61.50 183 ALA A C 1
ATOM 1455 O O . ALA A 1 183 ? 65.778 19.422 -41.515 1.00 61.50 183 ALA A O 1
ATOM 1456 N N . PRO A 1 184 ? 67.990 19.477 -41.081 1.00 56.44 184 PRO A N 1
ATOM 1457 C CA . PRO A 1 184 ? 67.824 19.053 -39.702 1.00 56.44 184 PRO A CA 1
ATOM 1458 C C . PRO A 1 184 ? 67.141 20.193 -38.943 1.00 56.44 184 PRO A C 1
ATOM 1460 O O . PRO A 1 184 ? 67.740 21.237 -38.682 1.00 56.44 184 PRO A O 1
ATOM 1463 N N . VAL A 1 185 ? 65.861 20.012 -38.616 1.00 54.25 185 VAL A N 1
ATOM 1464 C CA . VAL A 1 185 ? 65.197 20.846 -37.618 1.00 54.25 185 VAL A CA 1
ATOM 1465 C C . VAL A 1 185 ? 65.921 20.581 -36.305 1.00 54.25 185 VAL A C 1
ATOM 1467 O O . VAL A 1 185 ? 65.957 19.451 -35.819 1.00 54.25 185 VAL A O 1
ATOM 1470 N N . ALA A 1 186 ? 66.563 21.627 -35.796 1.00 49.56 186 ALA A N 1
ATOM 1471 C CA . ALA A 1 186 ? 67.285 21.624 -34.541 1.00 49.56 186 ALA A CA 1
ATOM 1472 C C . ALA A 1 186 ? 66.395 21.081 -33.416 1.00 49.56 186 ALA A C 1
ATOM 1474 O O . ALA A 1 186 ? 65.328 21.628 -33.137 1.00 49.56 186 ALA A O 1
ATOM 1475 N N . ALA A 1 187 ? 66.856 20.017 -32.763 1.00 50.75 187 ALA A N 1
ATOM 1476 C CA . ALA A 1 187 ? 66.395 19.673 -31.431 1.00 50.75 187 ALA A CA 1
ATOM 1477 C C . ALA A 1 187 ? 66.876 20.778 -30.471 1.00 50.75 187 ALA A C 1
ATOM 1479 O O . ALA A 1 187 ? 68.084 21.024 -30.416 1.00 50.75 187 ALA A O 1
ATOM 1480 N N . PRO A 1 188 ? 65.988 21.473 -29.741 1.00 48.81 188 PRO A N 1
ATOM 1481 C CA . PRO A 1 188 ? 66.427 22.375 -28.693 1.00 48.81 188 PRO A CA 1
ATOM 1482 C C . PRO A 1 188 ? 66.864 21.561 -27.467 1.00 48.81 188 PRO A C 1
ATOM 1484 O O . PRO A 1 188 ? 66.121 20.721 -26.957 1.00 48.81 188 PRO A O 1
ATOM 1487 N N . GLU A 1 189 ? 68.092 21.818 -27.021 1.00 51.09 189 GLU A N 1
ATOM 1488 C CA . GLU A 1 189 ? 68.634 21.393 -25.729 1.00 51.09 189 GLU A CA 1
ATOM 1489 C C . GLU A 1 189 ? 67.853 22.005 -24.544 1.00 51.09 189 GLU A C 1
ATOM 1491 O O . GLU A 1 189 ? 67.195 23.041 -24.692 1.00 51.09 189 GLU A O 1
ATOM 1496 N N . PRO A 1 190 ? 67.917 21.377 -23.355 1.00 49.66 190 PRO A N 1
ATOM 1497 C CA . PRO A 1 190 ? 67.075 21.712 -22.214 1.00 49.66 190 PRO A CA 1
ATOM 1498 C C . PRO A 1 190 ? 67.580 22.969 -21.493 1.00 49.66 190 PRO A C 1
ATOM 1500 O O . PRO A 1 190 ? 68.735 23.035 -21.074 1.00 49.66 190 PRO A O 1
ATOM 1503 N N . GLN A 1 191 ? 66.703 23.956 -21.296 1.00 41.41 191 GLN A N 1
ATOM 1504 C CA . GLN A 1 191 ? 66.991 25.111 -20.442 1.00 41.41 191 GLN A CA 1
ATOM 1505 C C . GLN A 1 191 ? 66.511 24.875 -19.008 1.00 41.41 191 GLN A C 1
ATOM 1507 O O . GLN A 1 191 ? 65.373 24.478 -18.759 1.00 41.41 191 GLN A O 1
ATOM 1512 N N . ALA A 1 192 ? 67.437 25.126 -18.084 1.00 37.47 192 ALA A N 1
ATOM 1513 C CA . ALA A 1 192 ? 67.264 25.134 -16.643 1.00 37.47 192 ALA A CA 1
ATOM 1514 C C . ALA A 1 192 ? 66.392 26.312 -16.156 1.00 37.47 192 ALA A C 1
ATOM 1516 O O . ALA A 1 192 ? 66.351 27.372 -16.780 1.00 37.47 192 ALA A O 1
ATOM 1517 N N . ALA A 1 193 ? 65.739 26.094 -15.009 1.00 38.09 193 ALA A N 1
ATOM 1518 C CA . ALA A 1 193 ? 65.070 27.081 -14.150 1.00 38.09 193 ALA A CA 1
ATOM 1519 C C . ALA A 1 193 ? 66.031 28.233 -13.758 1.00 38.09 193 ALA A C 1
ATOM 1521 O O . ALA A 1 193 ? 67.240 28.017 -13.742 1.00 38.09 193 ALA A O 1
ATOM 1522 N N . GLU A 1 194 ? 65.638 29.486 -13.494 1.00 38.22 194 GLU A N 1
ATOM 1523 C CA . GLU A 1 194 ? 64.746 30.100 -12.470 1.00 38.22 194 GLU A CA 1
ATOM 1524 C C . GLU A 1 194 ? 64.918 31.660 -12.621 1.00 38.22 194 GLU A C 1
ATOM 1526 O O . GLU A 1 194 ? 65.723 32.050 -13.476 1.00 38.22 194 GLU A O 1
ATOM 1531 N N . PRO A 1 195 ? 64.378 32.609 -11.801 1.00 59.56 195 PRO A N 1
ATOM 1532 C CA . PRO A 1 195 ? 63.228 32.653 -10.874 1.00 59.56 195 PRO A CA 1
ATOM 1533 C C . PRO A 1 195 ? 62.337 33.940 -11.039 1.00 59.56 195 PRO A C 1
ATOM 1535 O O . PRO A 1 195 ? 62.572 34.779 -11.908 1.00 59.56 195 PRO A O 1
ATOM 1538 N N . THR A 1 196 ? 61.419 34.170 -10.075 1.00 33.06 196 THR A N 1
ATOM 1539 C CA . THR A 1 196 ? 60.774 35.458 -9.651 1.00 33.06 196 THR A CA 1
ATOM 1540 C C . THR A 1 196 ? 59.677 36.067 -10.550 1.00 33.06 196 THR A C 1
ATOM 1542 O O . THR A 1 196 ? 59.855 36.205 -11.746 1.00 33.06 196 THR A O 1
ATOM 1545 N N . GLY A 1 197 ? 58.527 36.552 -10.067 1.00 34.06 197 GLY A N 1
ATOM 1546 C CA . GLY A 1 197 ? 57.976 36.702 -8.720 1.00 34.06 197 GLY A CA 1
ATOM 1547 C C . GLY A 1 197 ? 56.793 37.697 -8.725 1.00 34.06 197 GLY A C 1
ATOM 1548 O O . GLY A 1 197 ? 56.765 38.610 -9.542 1.00 34.06 197 GLY A O 1
ATOM 1549 N N . ALA A 1 198 ? 55.892 37.516 -7.750 1.00 36.50 198 ALA A N 1
ATOM 1550 C CA . ALA A 1 198 ? 54.931 38.467 -7.165 1.00 36.50 198 ALA A CA 1
ATOM 1551 C C . ALA A 1 198 ? 53.677 38.912 -7.958 1.00 36.50 198 ALA A C 1
ATOM 1553 O O . ALA A 1 198 ? 53.752 39.645 -8.939 1.00 36.50 198 ALA A O 1
ATOM 1554 N N . GLY A 1 199 ? 52.506 38.568 -7.400 1.00 32.41 199 GLY A N 1
ATOM 1555 C CA . GLY A 1 199 ? 51.208 39.150 -7.753 1.00 32.41 199 GLY A CA 1
ATOM 1556 C C . GLY A 1 199 ? 50.002 38.405 -7.165 1.00 32.41 199 GLY A C 1
ATOM 1557 O O . GLY A 1 199 ? 49.258 37.781 -7.910 1.00 32.41 199 GLY A O 1
ATOM 1558 N N . GLU A 1 200 ? 49.819 38.461 -5.842 1.00 39.25 200 GLU A N 1
ATOM 1559 C CA . GLU A 1 200 ? 48.525 38.246 -5.150 1.00 39.25 200 GLU A CA 1
ATOM 1560 C C . GLU A 1 200 ? 47.554 39.433 -5.412 1.00 39.25 200 GLU A C 1
ATOM 1562 O O . GLU A 1 200 ? 48.045 40.487 -5.834 1.00 39.25 200 GLU A O 1
ATOM 1567 N N . PRO A 1 201 ? 46.220 39.352 -5.142 1.00 45.53 201 PRO A N 1
ATOM 1568 C CA . PRO A 1 201 ? 45.573 38.490 -4.141 1.00 45.53 201 PRO A CA 1
ATOM 1569 C C . PRO A 1 201 ? 44.332 37.688 -4.582 1.00 45.53 201 PRO A C 1
ATOM 1571 O O . PRO A 1 201 ? 43.638 37.995 -5.551 1.00 45.53 201 PRO A O 1
ATOM 1574 N N . GLU A 1 202 ? 44.043 36.674 -3.765 1.00 36.91 202 GLU A N 1
ATOM 1575 C CA . GLU A 1 202 ? 42.855 35.826 -3.781 1.00 36.91 202 GLU A CA 1
ATOM 1576 C C . GLU A 1 202 ? 41.607 36.500 -3.182 1.00 36.91 202 GLU A C 1
ATOM 1578 O O . GLU A 1 202 ? 41.651 37.109 -2.111 1.00 36.91 202 GLU A O 1
ATOM 1583 N N . GLN A 1 203 ? 40.454 36.256 -3.811 1.00 38.88 203 GLN A N 1
ATOM 1584 C CA . GLN A 1 203 ? 39.174 36.083 -3.123 1.00 38.88 203 GLN A CA 1
ATOM 1585 C C . GLN A 1 203 ? 38.405 34.926 -3.769 1.00 38.88 203 GLN A C 1
ATOM 1587 O O . GLN A 1 203 ? 38.086 34.979 -4.954 1.00 38.88 203 GLN A O 1
ATOM 1592 N N . GLY A 1 204 ? 38.011 33.953 -2.945 1.00 35.41 204 GLY A N 1
ATOM 1593 C CA . GLY A 1 204 ? 36.746 33.242 -3.121 1.00 35.41 204 GLY A CA 1
ATOM 1594 C C . GLY A 1 204 ? 36.812 31.772 -3.537 1.00 35.41 204 GLY A C 1
ATOM 1595 O O . GLY A 1 204 ? 37.110 31.448 -4.677 1.00 35.41 204 GLY A O 1
ATOM 1596 N N . ALA A 1 205 ? 36.320 30.938 -2.616 1.00 36.53 205 ALA A N 1
ATOM 1597 C CA . ALA A 1 205 ? 35.727 29.612 -2.813 1.00 36.53 205 ALA A CA 1
ATOM 1598 C C . ALA A 1 205 ? 36.676 28.401 -2.894 1.00 36.53 205 ALA A C 1
ATOM 1600 O O . ALA A 1 205 ? 37.089 27.932 -3.950 1.00 36.53 205 ALA A O 1
ATOM 1601 N N . GLN A 1 206 ? 36.892 27.820 -1.711 1.00 36.03 206 GLN A N 1
ATOM 1602 C CA . GLN A 1 206 ? 37.345 26.449 -1.506 1.00 36.03 206 GLN A CA 1
ATOM 1603 C C . GLN A 1 206 ? 36.367 25.466 -2.170 1.00 36.03 206 GLN A C 1
ATOM 1605 O O . GLN A 1 206 ? 35.193 25.400 -1.799 1.00 36.03 206 GLN A O 1
ATOM 1610 N N . ALA A 1 207 ? 36.858 24.676 -3.125 1.00 37.41 207 ALA A N 1
ATOM 1611 C CA . ALA A 1 207 ? 36.167 23.488 -3.601 1.00 37.41 207 ALA A CA 1
ATOM 1612 C C . ALA A 1 207 ? 36.297 22.387 -2.542 1.00 37.41 207 ALA A C 1
ATOM 1614 O O . ALA A 1 207 ? 37.384 21.906 -2.226 1.00 37.41 207 ALA A O 1
ATOM 1615 N N . THR A 1 208 ? 35.157 22.023 -1.971 1.00 37.09 208 THR A N 1
ATOM 1616 C CA . THR A 1 208 ? 34.977 20.940 -1.012 1.00 37.09 208 THR A CA 1
ATOM 1617 C C . THR A 1 208 ? 35.246 19.615 -1.724 1.00 37.09 208 THR A C 1
ATOM 1619 O O . THR A 1 208 ? 34.427 19.130 -2.501 1.00 37.09 208 THR A O 1
ATOM 1622 N N . THR A 1 209 ? 36.407 19.014 -1.481 1.00 37.94 209 THR A N 1
ATOM 1623 C CA . THR A 1 209 ? 36.643 17.607 -1.810 1.00 37.94 209 THR A CA 1
ATOM 1624 C C . THR A 1 209 ? 35.773 16.754 -0.898 1.00 37.94 209 THR A C 1
ATOM 1626 O O . THR A 1 209 ? 35.944 16.758 0.322 1.00 37.94 209 THR A O 1
ATOM 1629 N N . VAL A 1 210 ? 34.810 16.052 -1.493 1.00 41.53 210 VAL A N 1
ATOM 1630 C CA . VAL A 1 210 ? 33.926 15.120 -0.795 1.00 41.53 210 VAL A CA 1
ATOM 1631 C C . VAL A 1 210 ? 34.783 13.971 -0.274 1.00 41.53 210 VAL A C 1
ATOM 1633 O O . VAL A 1 210 ? 35.308 13.167 -1.042 1.00 41.53 210 VAL A O 1
ATOM 1636 N N . SER A 1 211 ? 34.967 13.948 1.043 1.00 41.09 211 SER A N 1
ATOM 1637 C CA . SER A 1 211 ? 35.601 12.849 1.756 1.00 41.09 211 SER A CA 1
ATOM 1638 C C . SER A 1 211 ? 34.790 11.579 1.506 1.00 41.09 211 SER A C 1
ATOM 1640 O O . SER A 1 211 ? 33.583 11.547 1.753 1.00 41.09 211 SER A O 1
ATOM 1642 N N . SER A 1 212 ? 35.445 10.547 0.982 1.00 44.06 212 SER A N 1
ATOM 1643 C CA . SER A 1 212 ? 34.897 9.200 0.876 1.00 44.06 212 SER A CA 1
ATOM 1644 C C . SER A 1 212 ? 34.451 8.734 2.260 1.00 44.06 212 SER A C 1
ATOM 1646 O O . SER A 1 212 ? 35.275 8.557 3.159 1.00 44.06 212 SER A O 1
ATOM 1648 N N . VAL A 1 213 ? 33.144 8.559 2.431 1.00 46.97 213 VAL A N 1
ATOM 1649 C CA . VAL A 1 213 ? 32.543 8.008 3.645 1.00 46.97 213 VAL A CA 1
ATOM 1650 C C . VAL A 1 213 ? 33.048 6.576 3.809 1.00 46.97 213 VAL A C 1
ATOM 1652 O O . VAL A 1 213 ? 32.700 5.693 3.028 1.00 46.97 213 VAL A O 1
ATOM 1655 N N . ALA A 1 214 ? 33.893 6.355 4.815 1.00 49.19 214 ALA A N 1
ATOM 1656 C CA . ALA A 1 214 ? 34.236 5.025 5.287 1.00 49.19 214 ALA A CA 1
ATOM 1657 C C . ALA A 1 214 ? 32.976 4.411 5.909 1.00 49.19 214 ALA A C 1
ATOM 1659 O O . ALA A 1 214 ? 32.548 4.810 6.992 1.00 49.19 214 ALA A O 1
ATOM 1660 N N . PHE A 1 215 ? 32.352 3.476 5.194 1.00 41.88 215 PHE A N 1
ATOM 1661 C CA . PHE A 1 215 ? 31.337 2.608 5.773 1.00 41.88 215 PHE A CA 1
ATOM 1662 C C . PHE A 1 215 ? 32.028 1.701 6.790 1.00 41.88 215 PHE A C 1
ATOM 1664 O O . PHE A 1 215 ? 32.952 0.966 6.447 1.00 41.88 215 PHE A O 1
ATOM 1671 N N . GLY A 1 216 ? 31.603 1.810 8.049 1.00 41.31 216 GLY A N 1
ATOM 1672 C CA . GLY A 1 216 ? 32.026 0.911 9.110 1.00 41.31 216 GLY A CA 1
ATOM 1673 C C . GLY A 1 216 ? 31.729 -0.535 8.729 1.00 41.31 216 GLY A C 1
ATOM 1674 O O . GLY A 1 216 ? 30.664 -0.847 8.198 1.00 41.31 216 GLY A O 1
ATOM 1675 N N . GLU A 1 217 ? 32.707 -1.388 8.987 1.00 48.59 217 GLU A N 1
ATOM 1676 C CA . GLU A 1 217 ? 32.641 -2.838 8.882 1.00 48.59 217 GLU A CA 1
ATOM 1677 C C . GLU A 1 217 ? 31.442 -3.347 9.700 1.00 48.59 217 GLU A C 1
ATOM 1679 O O . GLU A 1 217 ? 31.415 -3.255 10.928 1.00 48.59 217 GLU A O 1
ATOM 1684 N N . VAL A 1 218 ? 30.394 -3.796 9.008 1.00 50.81 218 VAL A N 1
ATOM 1685 C CA . VAL A 1 218 ? 29.220 -4.400 9.642 1.00 50.81 218 VAL A CA 1
ATOM 1686 C C . VAL A 1 218 ? 29.619 -5.821 10.013 1.00 50.81 218 VAL A C 1
ATOM 1688 O O . VAL A 1 218 ? 29.775 -6.665 9.135 1.00 50.81 218 VAL A O 1
ATOM 1691 N N . ALA A 1 219 ? 29.827 -6.068 11.305 1.00 51.00 219 ALA A N 1
ATOM 1692 C CA . ALA A 1 219 ? 30.038 -7.412 11.821 1.00 51.00 219 ALA A CA 1
ATOM 1693 C C . ALA A 1 219 ? 28.857 -8.314 11.420 1.00 51.00 219 ALA A C 1
ATOM 1695 O O . ALA A 1 219 ? 27.695 -7.949 11.623 1.00 51.00 219 ALA A O 1
ATOM 1696 N N . GLU A 1 220 ? 29.158 -9.481 10.847 1.00 58.94 220 GLU A N 1
ATOM 1697 C CA . GLU A 1 220 ? 28.173 -10.539 10.623 1.00 58.94 220 GLU A CA 1
ATOM 1698 C C . GLU A 1 220 ? 27.505 -10.901 11.961 1.00 58.94 220 GLU A C 1
ATOM 1700 O O . GLU A 1 220 ? 28.202 -11.071 12.966 1.00 58.94 220 GLU A O 1
ATOM 1705 N N . PRO A 1 221 ? 26.167 -11.017 12.026 1.00 54.38 221 PRO A N 1
ATOM 1706 C CA . PRO A 1 221 ? 25.521 -11.473 13.244 1.00 54.38 221 PRO A CA 1
ATOM 1707 C C . PRO A 1 221 ? 25.870 -12.950 13.469 1.00 54.38 221 PRO A C 1
ATOM 1709 O O . PRO A 1 221 ? 25.446 -13.814 12.701 1.00 54.38 221 PRO A O 1
ATOM 1712 N N . GLU A 1 222 ? 26.624 -13.250 14.531 1.00 56.22 222 GLU A N 1
ATOM 1713 C CA . GLU A 1 222 ? 26.814 -14.624 15.002 1.00 56.22 222 GLU A CA 1
ATOM 1714 C C . GLU A 1 222 ? 25.447 -15.216 15.374 1.00 56.22 222 GLU A C 1
ATOM 1716 O O . GLU A 1 222 ? 24.838 -14.870 16.390 1.00 56.22 222 GLU A O 1
ATOM 1721 N N . LEU A 1 223 ? 24.935 -16.103 14.520 1.00 60.53 223 LEU A N 1
ATOM 1722 C CA . LEU A 1 223 ? 23.753 -16.896 14.829 1.00 60.53 223 LEU A CA 1
ATOM 1723 C C . LEU A 1 223 ? 24.100 -17.868 15.971 1.00 60.53 223 LEU A C 1
ATOM 1725 O O . LEU A 1 223 ? 25.136 -18.536 15.904 1.00 60.53 223 LEU A O 1
ATOM 1729 N N . PRO A 1 224 ? 23.251 -18.008 17.005 1.00 60.72 224 PRO A N 1
ATOM 1730 C CA . PRO A 1 224 ? 23.485 -18.989 18.055 1.00 60.72 224 PRO A CA 1
ATOM 1731 C C . PRO A 1 224 ? 23.527 -20.395 17.444 1.00 60.72 224 PRO A C 1
ATOM 1733 O O . PRO A 1 224 ? 22.620 -20.801 16.712 1.00 60.72 224 PRO A O 1
ATOM 1736 N N . ALA A 1 225 ? 24.584 -21.150 17.749 1.00 59.50 225 ALA A N 1
ATOM 1737 C CA . ALA A 1 225 ? 24.718 -22.540 17.334 1.00 59.50 225 ALA A CA 1
ATOM 1738 C C . ALA A 1 225 ? 23.525 -23.355 17.866 1.00 59.50 225 ALA A C 1
ATOM 1740 O O . ALA A 1 225 ? 23.396 -23.564 19.072 1.00 59.50 225 ALA A O 1
ATOM 1741 N N . GLY A 1 226 ? 22.638 -23.788 16.965 1.00 58.34 226 GLY A N 1
ATOM 1742 C CA . GLY A 1 226 ? 21.464 -24.596 17.313 1.00 58.34 226 GLY A CA 1
ATOM 1743 C C . GLY A 1 226 ? 20.181 -24.316 16.526 1.00 58.34 226 GLY A C 1
ATOM 1744 O O . GLY A 1 226 ? 19.188 -25.000 16.763 1.00 58.34 226 GLY A O 1
ATOM 1745 N N . VAL A 1 227 ? 20.162 -23.361 15.590 1.00 50.47 227 VAL A N 1
ATOM 1746 C CA . VAL A 1 227 ? 18.978 -23.147 14.740 1.00 50.47 227 VAL A CA 1
ATOM 1747 C C . VAL A 1 227 ? 18.935 -24.214 13.645 1.00 50.47 227 VAL A C 1
ATOM 1749 O O . VAL A 1 227 ? 19.670 -24.160 12.662 1.00 50.47 227 VAL A O 1
ATOM 1752 N N . THR A 1 228 ? 18.074 -25.209 13.830 1.00 58.31 228 THR A N 1
ATOM 1753 C CA . THR A 1 228 ? 17.690 -26.149 12.776 1.00 58.31 228 THR A CA 1
ATOM 1754 C C . THR A 1 228 ? 16.768 -25.421 11.801 1.00 58.31 228 THR A C 1
ATOM 1756 O O . THR A 1 228 ? 15.700 -24.949 12.188 1.00 58.31 228 THR A O 1
ATOM 1759 N N . LEU A 1 229 ? 17.177 -25.301 10.533 1.00 52.81 229 LEU A N 1
ATOM 1760 C CA . LEU A 1 229 ? 16.239 -24.950 9.470 1.00 52.81 229 LEU A CA 1
ATOM 1761 C C . LEU A 1 229 ? 15.246 -26.107 9.342 1.00 52.81 229 LEU A C 1
ATOM 1763 O O . LEU A 1 229 ? 15.608 -27.196 8.904 1.00 52.81 229 LEU A O 1
ATOM 1767 N N . VAL A 1 230 ? 14.002 -25.875 9.748 1.00 63.06 230 VAL A N 1
ATOM 1768 C CA . VAL A 1 230 ? 12.893 -26.744 9.363 1.00 63.06 230 VAL A CA 1
ATOM 1769 C C . VAL A 1 230 ? 12.608 -26.428 7.900 1.00 63.06 230 VAL A C 1
ATOM 1771 O O . VAL A 1 230 ? 12.103 -25.348 7.589 1.00 63.06 230 VAL A O 1
ATOM 1774 N N . GLU A 1 231 ? 12.981 -27.336 6.998 1.00 58.72 231 GLU A N 1
ATOM 1775 C CA . GLU A 1 231 ? 12.492 -27.289 5.620 1.00 58.72 231 GLU A CA 1
ATOM 1776 C C . GLU A 1 231 ? 10.957 -27.282 5.670 1.00 58.72 231 GLU A C 1
ATOM 1778 O O . GLU A 1 231 ? 10.372 -28.132 6.353 1.00 58.72 231 GLU A O 1
ATOM 1783 N N . PRO A 1 232 ? 10.273 -26.325 5.018 1.00 55.44 232 PRO A N 1
ATOM 1784 C CA . PRO A 1 232 ? 8.828 -26.399 4.928 1.00 55.44 232 PRO A CA 1
ATOM 1785 C C . PRO A 1 232 ? 8.487 -27.696 4.196 1.00 55.44 232 PRO A C 1
ATOM 1787 O O . PRO A 1 232 ? 8.940 -27.916 3.074 1.00 55.44 232 PRO A O 1
ATOM 1790 N N . SER A 1 233 ? 7.710 -28.556 4.858 1.00 61.47 233 SER A N 1
ATOM 1791 C CA . SER A 1 233 ? 7.127 -29.752 4.258 1.00 61.47 233 SER A CA 1
ATOM 1792 C C . SER A 1 233 ? 6.574 -29.398 2.883 1.00 61.47 233 SER A C 1
ATOM 1794 O O . SER A 1 233 ? 5.759 -28.476 2.777 1.00 61.47 233 SER A O 1
ATOM 1796 N N . GLU A 1 234 ? 7.057 -30.102 1.864 1.00 51.69 234 GLU A N 1
ATOM 1797 C CA . GLU A 1 234 ? 6.686 -29.935 0.465 1.00 51.69 234 GLU A CA 1
ATOM 1798 C C . GLU A 1 234 ? 5.186 -29.655 0.322 1.00 51.69 234 GLU A C 1
ATOM 1800 O O . GLU A 1 234 ? 4.331 -30.423 0.773 1.00 51.69 234 GLU A O 1
ATOM 1805 N N . PHE A 1 235 ? 4.863 -28.521 -0.297 1.00 44.66 235 PHE A N 1
ATOM 1806 C CA . PHE A 1 235 ? 3.495 -28.165 -0.637 1.00 44.66 235 PHE A CA 1
ATOM 1807 C C . PHE A 1 235 ? 3.028 -29.094 -1.764 1.00 44.66 235 PHE A C 1
ATOM 1809 O O . PHE A 1 235 ? 3.200 -28.805 -2.947 1.00 44.66 235 PHE A O 1
ATOM 1816 N N . SER A 1 236 ? 2.476 -30.250 -1.396 1.00 52.22 236 SER A N 1
ATOM 1817 C CA . SER A 1 236 ? 1.813 -31.161 -2.326 1.00 52.22 236 SER A CA 1
ATOM 1818 C C . SER A 1 236 ? 0.510 -30.519 -2.798 1.00 52.22 236 SER A C 1
ATOM 1820 O O . SER A 1 236 ? -0.512 -30.595 -2.114 1.00 52.22 236 SER A O 1
ATOM 1822 N N . LEU A 1 237 ? 0.535 -29.893 -3.975 1.00 51.75 237 LEU A N 1
ATOM 1823 C CA . LEU A 1 237 ? -0.683 -29.501 -4.681 1.00 51.75 237 LEU A CA 1
ATOM 1824 C C . LEU A 1 237 ? -1.528 -30.759 -4.953 1.00 51.75 237 LEU A C 1
ATOM 1826 O O . LEU A 1 237 ? -1.004 -31.707 -5.542 1.00 51.75 237 LEU A O 1
ATOM 1830 N N . PRO A 1 238 ? -2.814 -30.808 -4.561 1.00 52.25 238 PRO A N 1
ATOM 1831 C CA . PRO A 1 238 ? -3.691 -31.867 -5.028 1.00 52.25 238 PRO A CA 1
ATOM 1832 C C . PRO A 1 238 ? -3.847 -31.746 -6.547 1.00 52.25 238 PRO A C 1
ATOM 1834 O O . PRO A 1 238 ? -4.076 -30.663 -7.088 1.00 52.25 238 PRO A O 1
ATOM 1837 N N . THR A 1 239 ? -3.682 -32.878 -7.222 1.00 47.94 239 THR A N 1
ATOM 1838 C CA . THR A 1 239 ? -3.820 -33.065 -8.665 1.00 47.94 239 THR A CA 1
ATOM 1839 C C . THR A 1 239 ? -5.117 -32.425 -9.172 1.00 47.94 239 THR A C 1
ATOM 1841 O O . THR A 1 239 ? -6.208 -32.729 -8.691 1.00 47.94 239 THR A O 1
ATOM 1844 N N . PHE A 1 240 ? -4.980 -31.520 -10.141 1.00 43.25 240 PHE A N 1
ATOM 1845 C CA . PHE A 1 240 ? -6.052 -30.778 -10.809 1.00 43.25 240 PHE A CA 1
ATOM 1846 C C . PHE A 1 240 ? -6.855 -31.691 -11.756 1.00 43.25 240 PHE A C 1
ATOM 1848 O O . PHE A 1 240 ? -6.831 -31.512 -12.966 1.00 43.25 240 PHE A O 1
ATOM 1855 N N . GLU A 1 241 ? -7.527 -32.717 -11.231 1.00 49.09 241 GLU A N 1
ATOM 1856 C CA . GLU A 1 241 ? -8.287 -33.657 -12.077 1.00 49.09 241 GLU A CA 1
ATOM 1857 C C . GLU A 1 241 ? -9.693 -34.002 -11.569 1.00 49.09 241 GLU A C 1
ATOM 1859 O O . GLU A 1 241 ? -10.354 -34.856 -12.149 1.00 49.09 241 GLU A O 1
ATOM 1864 N N . VAL A 1 242 ? -10.211 -33.337 -10.526 1.00 54.12 242 VAL A N 1
ATOM 1865 C CA . VAL A 1 242 ? -11.558 -33.656 -10.001 1.00 54.12 242 VAL A CA 1
ATOM 1866 C C . VAL A 1 242 ? -12.363 -32.416 -9.599 1.00 54.12 242 VAL A C 1
ATOM 1868 O O . VAL A 1 242 ? -12.927 -32.346 -8.510 1.00 54.12 242 VAL A O 1
ATOM 1871 N N . LEU A 1 243 ? -12.454 -31.420 -10.481 1.00 44.66 243 LEU A N 1
ATOM 1872 C CA . LEU A 1 243 ? -13.463 -30.365 -10.349 1.00 44.66 243 LEU A CA 1
ATOM 1873 C C . LEU A 1 243 ? -14.237 -30.197 -11.654 1.00 44.66 243 LEU A C 1
ATOM 1875 O O . LEU A 1 243 ? -13.863 -29.402 -12.505 1.00 44.66 243 LEU A O 1
ATOM 1879 N N . GLY A 1 244 ? -15.325 -30.965 -11.733 1.00 46.91 244 GLY A N 1
ATOM 1880 C CA . GLY A 1 244 ? -16.591 -30.563 -12.340 1.00 46.91 244 GLY A CA 1
ATOM 1881 C C . GLY A 1 244 ? -16.589 -30.385 -13.851 1.00 46.91 244 GLY A C 1
ATOM 1882 O O . GLY A 1 244 ? -16.132 -29.367 -14.362 1.00 46.91 244 GLY A O 1
ATOM 1883 N N . GLU A 1 245 ? -17.222 -31.334 -14.538 1.00 48.88 245 GLU A N 1
ATOM 1884 C CA . GLU A 1 245 ? -17.939 -31.063 -15.784 1.00 48.88 245 GLU A CA 1
ATOM 1885 C C . GLU A 1 245 ? -18.737 -29.760 -15.604 1.00 48.88 245 GLU A C 1
ATOM 1887 O O . GLU A 1 245 ? -19.667 -29.683 -14.801 1.00 48.88 245 GLU A O 1
ATOM 1892 N N . ARG A 1 246 ? -18.289 -28.694 -16.270 1.00 51.06 246 ARG A N 1
ATOM 1893 C CA . ARG A 1 246 ? -19.075 -27.478 -16.447 1.00 51.06 246 ARG A CA 1
ATOM 1894 C C . ARG A 1 246 ? -19.958 -27.760 -17.647 1.00 51.06 246 ARG A C 1
ATOM 1896 O O . ARG A 1 246 ? -19.444 -27.806 -18.761 1.00 51.06 246 ARG A O 1
ATOM 1903 N N . ASP A 1 247 ? -21.238 -27.989 -17.386 1.00 49.34 247 ASP A N 1
ATOM 1904 C CA . ASP A 1 247 ? -22.268 -28.041 -18.414 1.00 49.34 247 ASP A CA 1
ATOM 1905 C C . ASP A 1 247 ? -22.158 -26.778 -19.286 1.00 49.34 247 ASP A C 1
ATOM 1907 O O . ASP A 1 247 ? -22.220 -25.643 -18.802 1.00 49.34 247 ASP A O 1
ATOM 1911 N N . GLU A 1 248 ? -21.879 -26.993 -20.569 1.00 54.62 248 GLU A N 1
ATOM 1912 C CA . GLU A 1 248 ? -21.914 -25.985 -21.619 1.00 54.62 248 GLU A CA 1
ATOM 1913 C C . GLU A 1 248 ? -23.380 -25.699 -21.948 1.00 54.62 248 GLU A C 1
ATOM 1915 O O . GLU A 1 248 ? -23.902 -26.287 -22.878 1.00 54.62 248 GLU A O 1
ATOM 1920 N N . ASP A 1 249 ? -24.052 -24.839 -21.184 1.00 55.44 249 ASP A N 1
ATOM 1921 C CA . ASP A 1 249 ? -25.365 -24.290 -21.550 1.00 55.44 249 ASP A CA 1
ATOM 1922 C C . ASP A 1 249 ? -25.596 -22.977 -20.782 1.00 55.44 249 ASP A C 1
ATOM 1924 O O . ASP A 1 249 ? -26.335 -22.931 -19.806 1.00 55.44 249 ASP A O 1
ATOM 1928 N N . ASP A 1 250 ? -24.946 -21.895 -21.213 1.00 55.16 250 ASP A N 1
ATOM 1929 C CA . ASP A 1 250 ? -25.419 -20.540 -20.912 1.00 55.16 250 ASP A CA 1
ATOM 1930 C C . ASP A 1 250 ? -25.533 -19.778 -22.240 1.00 55.16 250 ASP A C 1
ATOM 1932 O O . ASP A 1 250 ? -24.545 -19.338 -22.837 1.00 55.16 250 ASP A O 1
ATOM 1936 N N . GLU A 1 251 ? -26.777 -19.708 -22.716 1.00 51.75 251 GLU A N 1
ATOM 1937 C CA . GLU A 1 251 ? -27.257 -18.940 -23.861 1.00 51.75 251 GLU A CA 1
ATOM 1938 C C . GLU A 1 251 ? -26.722 -17.501 -23.833 1.00 51.75 251 GLU A C 1
ATOM 1940 O O . GLU A 1 251 ? -26.991 -16.717 -22.922 1.00 51.75 251 GLU A O 1
ATOM 1945 N N . ILE A 1 252 ? -25.983 -17.130 -24.878 1.00 55.97 252 ILE A N 1
ATOM 1946 C CA . ILE A 1 252 ? -25.674 -15.732 -25.172 1.00 55.97 252 ILE A CA 1
ATOM 1947 C C . ILE A 1 252 ? -26.946 -15.121 -25.772 1.00 55.97 252 ILE A C 1
ATOM 1949 O O . ILE A 1 252 ? -27.210 -15.289 -26.961 1.00 55.97 252 ILE A O 1
ATOM 1953 N N . GLU A 1 253 ? -27.743 -14.432 -24.952 1.00 56.91 253 GLU A N 1
ATOM 1954 C CA . GLU A 1 253 ? -28.795 -13.540 -25.446 1.00 56.91 253 GLU A CA 1
ATOM 1955 C C . GLU A 1 253 ? -28.156 -12.367 -26.208 1.00 56.91 253 GLU A C 1
ATOM 1957 O O . GLU A 1 253 ? -27.380 -11.569 -25.674 1.00 56.91 253 GLU A O 1
ATOM 1962 N N . GLU A 1 254 ? -28.485 -12.305 -27.494 1.00 59.00 254 GLU A N 1
ATOM 1963 C CA . GLU A 1 254 ? -28.175 -11.234 -28.431 1.00 59.00 254 GLU A CA 1
ATOM 1964 C C . GLU A 1 254 ? -28.997 -9.991 -28.038 1.00 59.00 254 GLU A C 1
ATOM 1966 O O . GLU A 1 254 ? -30.227 -10.023 -28.027 1.00 59.00 254 GLU A O 1
ATOM 1971 N N . ILE A 1 255 ? -28.323 -8.906 -27.650 1.00 60.06 255 ILE A N 1
ATOM 1972 C CA . ILE A 1 255 ? -28.963 -7.614 -27.371 1.00 60.06 255 ILE A CA 1
ATOM 1973 C C . ILE A 1 255 ? -29.032 -6.827 -28.689 1.00 60.06 255 ILE A C 1
ATOM 1975 O O . ILE A 1 255 ? -27.983 -6.514 -29.258 1.00 60.06 255 ILE A O 1
ATOM 1979 N N . ASP A 1 256 ? -30.261 -6.532 -29.133 1.00 56.78 256 ASP A N 1
ATOM 1980 C CA . ASP A 1 256 ? -30.628 -5.604 -30.228 1.00 56.78 256 ASP A CA 1
ATOM 1981 C C . ASP A 1 256 ? -30.120 -4.161 -30.008 1.00 56.78 256 ASP A C 1
ATOM 1983 O O . ASP A 1 256 ? -30.208 -3.649 -28.862 1.00 56.78 256 ASP A O 1
#

Foldseek 3Di:
DPDALVNLLPDDDDDDPDDDDPVVSNVVSNVVSVVRVVVVVVVVVVVVVVVVVVVVVVVVVVVVVVVVVVVVVVVVVVVVVVVVVVVVVVVVVVVVVVVVVVVVVVVVVVVVVVVVVVVVVVVVVVVVVVVVVVVVVVVVVVVVVPDPPPPPPPPPDDDPDDDDDDPPDDPPDDDDDPDDDPDPPDDDDDDDDDDDDDDDDDDDDDDDDPPDDDDPDDDDPPDPPPDDPDDPDDPDDPDPDDDDDDPPDDDDDDDD

Secondary structure (DSSP, 8-state):
----HHHHHT------SS---HHHHHHHHHHHHHHHHHHHHHHHHHHHHHHHHHHHHHHHHHHHHHHHHHHHHHHHHHHHHHHHHHHHHHHHHHHHHHHHHHHHHHHHHHHHHHHHHHHHHHHHHHHHHHHHHHHHHHHHHHHHH-PPPS---------SS-----------------PPPPP--PPPPPPPP----------S--------------------TT----------PPPS--S---------PPP-

pLDDT: mean 74.76, std 23.17, range [32.41, 98.56]